Protein AF-A0A7S1WTZ8-F1 (afdb_monomer_lite)

Sequence (237 aa):
SKKRKWQEELSEEESGSEGKITKADMDAFRKTIAEEERQEQKEREKQDRMERERERRRREAEEAEQRRRRREEAEAQREAEEAR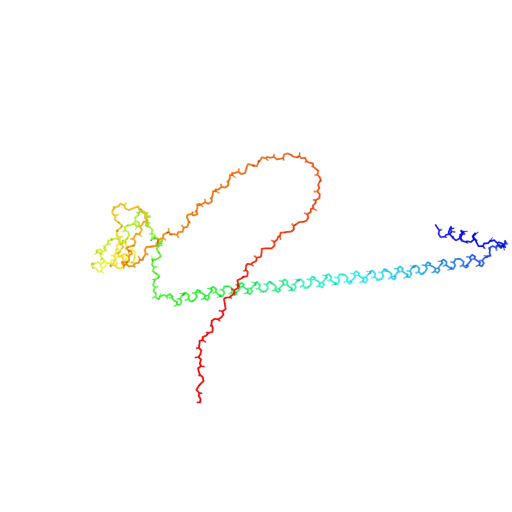RSAEEAEGERRRQEEALAPPGPLPPDRPGSLPPGMRAEKMHLYKTTYCKRWEQGNCQFGAACHFAHGDRDLRGRPPKGSPPGSMSVSRPDGMPRPVRTGPVVPPPTPPPPVQVAGMLNAGAHALVSQQGPGRPVQPTVVPPPAVRPPGLTPSV

pLDDT: mean 74.64, std 17.8, range [40.5, 98.56]

Organism: Alexandrium catenella (NCBI:txid2925)

Radius of gyration: 48.45 Å; chains: 1; bounding box: 95×43×124 Å

Structure (mmCIF, N/CA/C/O backbone):
data_AF-A0A7S1WTZ8-F1
#
_entry.id   AF-A0A7S1WTZ8-F1
#
loop_
_atom_site.group_PDB
_atom_site.id
_atom_site.type_symbol
_atom_site.label_atom_id
_atom_site.label_alt_id
_atom_site.label_comp_id
_atom_site.label_asym_id
_atom_site.label_entity_id
_atom_site.label_seq_id
_atom_site.pdbx_PDB_ins_code
_atom_site.Cartn_x
_atom_site.Cartn_y
_atom_site.Cartn_z
_atom_site.occupancy
_atom_site.B_iso_or_equiv
_atom_site.auth_seq_id
_atom_site.auth_comp_id
_atom_site.auth_asym_id
_atom_site.auth_atom_id
_atom_site.pdbx_PDB_model_num
ATOM 1 N N . SER A 1 1 ? -21.406 8.572 54.047 1.00 58.12 1 SER A N 1
ATOM 2 C CA . SER A 1 1 ? -21.931 7.246 54.436 1.00 58.12 1 SER A CA 1
ATOM 3 C C . SER A 1 1 ? -23.431 7.209 54.251 1.00 58.12 1 SER A C 1
ATOM 5 O O . SER A 1 1 ? -24.086 8.082 54.807 1.00 58.12 1 SER A O 1
ATOM 7 N N . LYS A 1 2 ? -23.966 6.218 53.517 1.00 62.62 2 LYS A N 1
ATOM 8 C CA . LYS A 1 2 ? -25.416 6.029 53.267 1.00 62.62 2 LYS A CA 1
ATOM 9 C C . LYS A 1 2 ? -26.263 6.117 54.555 1.00 62.62 2 LYS A C 1
ATOM 11 O O . LYS A 1 2 ? -27.311 6.743 54.563 1.00 62.62 2 LYS A O 1
ATOM 16 N N . LYS A 1 3 ? -25.713 5.654 55.684 1.00 55.47 3 LYS A N 1
ATOM 17 C CA . LYS A 1 3 ? -26.298 5.776 57.034 1.00 55.47 3 LYS A CA 1
ATOM 18 C C . LYS A 1 3 ? -26.600 7.213 57.505 1.00 55.47 3 LYS A C 1
ATOM 20 O O . LYS A 1 3 ? -27.556 7.403 58.239 1.00 55.47 3 LYS A O 1
ATOM 25 N N . ARG A 1 4 ? -25.792 8.209 57.116 1.00 68.31 4 ARG A N 1
ATOM 26 C CA . ARG A 1 4 ? -25.963 9.617 57.535 1.00 68.31 4 ARG A CA 1
ATOM 27 C C . ARG A 1 4 ? -27.086 10.303 56.753 1.00 68.31 4 ARG A C 1
ATOM 29 O O . ARG A 1 4 ? -27.854 11.044 57.337 1.00 68.31 4 ARG A O 1
ATOM 36 N N . LYS A 1 5 ? -27.203 9.970 55.464 1.00 74.12 5 LYS A N 1
ATOM 37 C CA . LYS A 1 5 ? -28.229 10.500 54.559 1.00 74.12 5 LYS A CA 1
ATOM 38 C C . LYS A 1 5 ? -29.634 10.011 54.930 1.00 74.12 5 LYS A C 1
ATOM 40 O O . LYS A 1 5 ? -30.564 10.796 54.963 1.00 74.12 5 LYS A O 1
ATOM 45 N N . TRP A 1 6 ? -29.746 8.746 55.332 1.00 70.69 6 TRP A N 1
ATOM 46 C CA . TRP A 1 6 ? -30.998 8.186 55.845 1.00 70.69 6 TRP A CA 1
ATOM 47 C C . TRP A 1 6 ? -31.466 8.832 57.163 1.00 70.69 6 TRP A C 1
ATOM 49 O O . TRP A 1 6 ? -32.661 8.967 57.391 1.00 70.69 6 TRP A O 1
ATOM 59 N N . GLN A 1 7 ? -30.537 9.253 58.031 1.00 59.31 7 GLN A N 1
ATOM 60 C CA . GLN A 1 7 ? -30.881 9.957 59.275 1.00 59.31 7 GLN A CA 1
ATOM 61 C C . GLN A 1 7 ? -31.369 11.395 59.047 1.00 59.31 7 GLN A C 1
ATOM 63 O O . GLN A 1 7 ? -32.143 11.881 59.861 1.00 59.31 7 GLN A O 1
ATOM 68 N N . GLU A 1 8 ? -30.914 12.070 57.987 1.00 68.00 8 GLU A N 1
ATOM 69 C CA . GLU A 1 8 ? -31.376 13.421 57.636 1.00 68.00 8 GLU A CA 1
ATOM 70 C C . GLU A 1 8 ? -32.771 13.384 57.006 1.00 68.00 8 GLU A C 1
ATOM 72 O O . GLU A 1 8 ? -33.646 14.108 57.467 1.00 68.00 8 GLU A O 1
ATOM 77 N N . GLU A 1 9 ? -33.015 12.476 56.053 1.00 67.50 9 GLU A N 1
ATOM 78 C CA . GLU A 1 9 ? -34.330 12.338 55.401 1.00 67.50 9 GLU A CA 1
ATOM 79 C C . GLU A 1 9 ? -35.430 11.940 56.402 1.00 67.50 9 GLU A C 1
ATOM 81 O O . GLU A 1 9 ? -36.524 12.476 56.343 1.00 67.50 9 GLU A O 1
ATOM 86 N N . LEU A 1 10 ? -35.136 11.099 57.403 1.00 60.31 10 LEU A N 1
ATOM 87 C CA . LEU A 1 10 ? -36.090 10.776 58.479 1.00 60.31 10 LEU A CA 1
ATOM 88 C C . LEU A 1 10 ? -36.385 11.938 59.434 1.00 60.31 10 LEU A C 1
ATOM 90 O O . LEU A 1 10 ? -37.421 11.940 60.095 1.00 60.31 10 LEU A O 1
ATOM 94 N N . SER A 1 11 ? -35.471 12.900 59.554 1.00 59.62 11 SER A N 1
ATOM 95 C CA . SER A 1 11 ? -35.614 14.004 60.504 1.00 59.62 11 SER A CA 1
ATOM 96 C C . SER A 1 11 ? -36.438 15.165 59.944 1.00 59.62 11 SER A C 1
ATOM 98 O O . SER A 1 11 ? -36.859 16.021 60.722 1.00 59.62 11 SER A O 1
ATOM 100 N N . GLU A 1 12 ? -36.658 15.215 58.629 1.00 57.94 12 GLU A N 1
ATOM 101 C CA . GLU A 1 12 ? -37.395 16.298 57.967 1.00 57.94 12 GLU A CA 1
ATOM 102 C C . GLU A 1 12 ? -38.902 16.002 57.821 1.00 57.94 12 GLU A C 1
ATOM 104 O O . GLU A 1 12 ? -39.679 16.935 57.618 1.00 57.94 12 GLU A O 1
ATOM 109 N N . GLU A 1 13 ? -39.347 14.750 58.009 1.00 58.69 13 GLU A N 1
ATOM 110 C CA . GLU A 1 13 ? -40.753 14.348 57.784 1.00 58.69 13 GLU A CA 1
ATOM 111 C C . GLU A 1 13 ? -41.574 14.161 59.077 1.00 58.69 13 GLU A C 1
ATOM 113 O O . GLU A 1 13 ? -42.803 14.124 59.026 1.00 58.69 13 GLU A O 1
ATOM 118 N N . GLU A 1 14 ? -40.942 14.106 60.256 1.00 54.38 14 GLU A N 1
ATOM 119 C CA . GLU A 1 14 ? -41.634 13.886 61.537 1.00 54.38 14 GLU A CA 1
ATOM 120 C C . GLU A 1 14 ? -41.841 15.193 62.320 1.00 54.38 14 GLU A C 1
ATOM 122 O O . GLU A 1 14 ? -41.420 15.367 63.464 1.00 54.38 14 GLU A O 1
ATOM 127 N N . SER A 1 15 ? -42.579 16.126 61.716 1.00 52.44 15 SER A N 1
ATOM 128 C CA . SER A 1 15 ? -43.383 17.066 62.498 1.00 52.44 15 SER A CA 1
ATOM 129 C C . SER A 1 15 ? -44.635 16.329 62.991 1.00 52.44 15 SER A C 1
ATOM 131 O O . SER A 1 15 ? -45.716 16.452 62.423 1.00 52.44 15 SER A O 1
ATOM 133 N N . GLY A 1 16 ? -44.472 15.526 64.048 1.00 50.38 16 GLY A N 1
ATOM 134 C CA . GLY A 1 16 ? -45.575 15.115 64.921 1.00 50.38 16 GLY A CA 1
ATOM 135 C C . GLY A 1 16 ? -45.974 13.636 64.927 1.00 50.38 16 GLY A C 1
ATOM 136 O O . GLY A 1 16 ? -47.096 13.327 64.549 1.00 50.38 16 GLY A O 1
ATOM 137 N N . SER A 1 17 ? -45.141 12.748 65.484 1.00 45.88 17 SER A N 1
ATOM 138 C CA . SER A 1 17 ? -45.592 11.659 66.378 1.00 45.88 17 SER A CA 1
ATOM 139 C C . SER A 1 17 ? -44.390 10.862 66.892 1.00 45.88 17 SER A C 1
ATOM 141 O O . SER A 1 17 ? -43.891 10.033 66.147 1.00 45.88 17 SER A O 1
ATOM 143 N N . GLU A 1 18 ? -43.972 11.049 68.152 1.00 51.88 18 GLU A N 1
ATOM 144 C CA . GLU A 1 18 ? -42.833 10.334 68.762 1.00 51.88 18 GLU A CA 1
ATOM 145 C C . GLU A 1 18 ? -43.027 8.797 68.744 1.00 51.88 18 GLU A C 1
ATOM 147 O O . GLU A 1 18 ? -43.527 8.180 69.692 1.00 51.88 18 GLU A O 1
ATOM 152 N N . GLY A 1 19 ? -42.642 8.165 67.636 1.00 57.00 19 GLY A N 1
ATOM 153 C CA . GLY A 1 19 ? -42.759 6.737 67.374 1.00 57.00 19 GLY A CA 1
ATOM 154 C C . GLY A 1 19 ? -41.425 6.042 67.609 1.00 57.00 19 GLY A C 1
ATOM 155 O O . GLY A 1 19 ? -40.450 6.254 66.896 1.00 57.00 19 GLY A O 1
ATOM 156 N N . LYS A 1 20 ? -41.349 5.174 68.619 1.00 68.06 20 LYS A N 1
ATOM 157 C CA . LYS A 1 20 ? -40.151 4.360 68.878 1.00 68.06 20 LYS A CA 1
ATOM 158 C C . LYS A 1 20 ? -39.897 3.451 67.669 1.00 68.06 20 LYS A C 1
ATOM 160 O O . LYS A 1 20 ? -40.683 2.528 67.462 1.00 68.06 20 LYS A O 1
ATOM 165 N N . ILE A 1 21 ? -38.806 3.699 66.929 1.00 75.69 21 ILE A N 1
ATOM 166 C CA . ILE A 1 21 ? -38.341 2.893 65.782 1.00 75.69 21 ILE A CA 1
ATOM 167 C C . ILE A 1 21 ? -38.512 1.414 66.109 1.00 75.69 21 ILE A C 1
ATOM 169 O O . ILE A 1 21 ? -37.878 0.884 67.032 1.00 75.69 21 ILE A O 1
ATOM 173 N N . THR A 1 22 ? -39.393 0.745 65.374 1.00 87.69 22 THR A N 1
ATOM 174 C CA . THR A 1 22 ? -39.690 -0.648 65.655 1.00 87.69 22 THR A CA 1
ATOM 175 C C . THR A 1 22 ? -38.604 -1.532 65.051 1.00 87.69 22 THR A C 1
ATOM 177 O O . THR A 1 22 ? -37.904 -1.180 64.098 1.00 87.69 22 THR A O 1
ATOM 180 N N . LYS A 1 23 ? -38.450 -2.742 65.592 1.00 86.19 23 LYS A N 1
ATOM 181 C CA . LYS A 1 23 ? -37.555 -3.747 65.005 1.00 86.19 23 LYS A CA 1
ATOM 182 C C . LYS A 1 23 ? -37.924 -4.049 63.543 1.00 86.19 23 LYS A C 1
ATOM 184 O O . LYS A 1 23 ? -37.034 -4.314 62.741 1.00 86.19 23 LYS A O 1
ATOM 189 N N . ALA A 1 24 ? -39.214 -3.964 63.209 1.00 89.00 24 ALA A N 1
ATOM 190 C CA . ALA A 1 24 ? -39.703 -4.150 61.850 1.00 89.00 24 ALA A CA 1
ATOM 191 C C . ALA A 1 24 ? -39.174 -3.066 60.896 1.00 89.00 24 ALA A C 1
ATOM 193 O O . ALA A 1 24 ? -38.754 -3.408 59.793 1.00 89.00 24 ALA A O 1
ATOM 194 N N . ASP A 1 25 ? -39.089 -1.808 61.340 1.00 89.00 25 ASP A N 1
ATOM 195 C CA . ASP A 1 25 ? -38.571 -0.695 60.530 1.00 89.00 25 ASP A CA 1
ATOM 196 C C . ASP A 1 25 ? -37.065 -0.849 60.254 1.00 89.00 25 ASP A C 1
ATOM 198 O O . ASP A 1 25 ? -36.602 -0.674 59.126 1.00 89.00 25 ASP A O 1
ATOM 202 N N . MET A 1 26 ? -36.291 -1.282 61.256 1.00 85.50 26 MET A N 1
ATOM 203 C CA . MET A 1 26 ? -34.856 -1.567 61.091 1.00 85.50 26 MET A CA 1
ATOM 204 C C . MET A 1 26 ? -34.593 -2.773 60.180 1.00 85.50 26 MET A C 1
ATOM 206 O O . MET A 1 26 ? -33.630 -2.771 59.408 1.00 85.50 26 MET A O 1
ATOM 210 N N . ASP A 1 27 ? -35.429 -3.811 60.258 1.00 90.56 27 ASP A N 1
ATOM 211 C CA . ASP A 1 27 ? -35.323 -4.983 59.387 1.00 90.56 27 ASP A CA 1
ATOM 212 C C . ASP A 1 27 ? -35.782 -4.666 57.952 1.00 90.56 27 ASP A C 1
ATOM 214 O O . ASP A 1 27 ? -35.199 -5.190 57.001 1.00 90.56 27 ASP A O 1
ATOM 218 N N . ALA A 1 28 ? -36.761 -3.774 57.771 1.00 91.25 28 ALA A N 1
ATOM 219 C CA . ALA A 1 28 ? -37.140 -3.243 56.463 1.00 91.25 28 ALA A CA 1
ATOM 220 C C . ALA A 1 28 ? -35.992 -2.435 55.837 1.00 91.25 28 ALA A C 1
ATOM 222 O O . ALA A 1 28 ? -35.623 -2.700 54.695 1.00 91.25 28 ALA A O 1
ATOM 223 N N . PHE A 1 29 ? -35.343 -1.553 56.604 1.00 89.69 29 PHE A N 1
ATOM 224 C CA . PHE A 1 29 ? -34.183 -0.790 56.135 1.00 89.69 29 PHE A CA 1
ATOM 225 C C . PHE A 1 29 ? -32.990 -1.685 55.754 1.00 89.69 29 PHE A C 1
ATOM 227 O O . PHE A 1 29 ? -32.331 -1.478 54.740 1.00 89.69 29 PHE A O 1
ATOM 234 N N . ARG A 1 30 ? -32.705 -2.743 56.523 1.00 91.94 30 ARG A N 1
ATOM 235 C CA . ARG A 1 30 ? -31.650 -3.7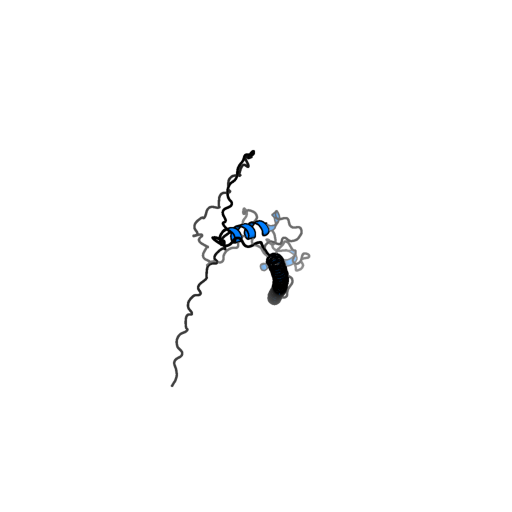05 56.147 1.00 91.94 30 ARG A CA 1
ATOM 236 C C . ARG A 1 30 ? -31.970 -4.445 54.848 1.00 91.94 30 ARG A C 1
ATOM 238 O O . ARG A 1 30 ? -31.055 -4.735 54.082 1.00 91.94 30 ARG A O 1
ATOM 245 N N . LYS A 1 31 ? -33.246 -4.759 54.600 1.00 94.31 31 LYS A N 1
ATOM 246 C CA . LYS A 1 31 ? -33.689 -5.412 53.359 1.00 94.31 31 LYS A CA 1
ATOM 247 C C . LYS A 1 31 ? -33.559 -4.489 52.153 1.00 94.31 31 LYS A C 1
ATOM 249 O O . LYS A 1 31 ? -33.066 -4.953 51.131 1.00 94.31 31 LYS A O 1
ATOM 254 N N . THR A 1 32 ? -33.936 -3.216 52.276 1.00 92.56 32 THR A N 1
ATOM 255 C CA . THR A 1 32 ? -33.801 -2.250 51.175 1.00 92.56 32 THR A CA 1
ATOM 256 C C . THR A 1 32 ? -32.340 -2.037 50.800 1.00 92.56 32 THR A C 1
ATOM 258 O O . THR A 1 32 ? -32.011 -2.100 49.622 1.00 92.56 32 THR A O 1
ATOM 261 N N . ILE A 1 33 ? -31.442 -1.912 51.781 1.00 93.94 33 ILE A N 1
ATOM 262 C CA . ILE A 1 33 ? -29.997 -1.818 51.519 1.00 93.94 33 ILE A CA 1
ATOM 263 C C . ILE A 1 33 ? -29.466 -3.090 50.844 1.00 93.94 33 ILE A C 1
ATOM 265 O O . ILE A 1 33 ? -28.736 -3.002 49.862 1.00 93.94 33 ILE A O 1
ATOM 269 N N . ALA A 1 34 ? -29.855 -4.276 51.318 1.00 94.62 34 ALA A N 1
ATOM 270 C CA . ALA A 1 34 ? -29.422 -5.534 50.707 1.00 94.62 34 ALA A CA 1
ATOM 271 C C . ALA A 1 34 ? -29.947 -5.715 49.268 1.00 94.62 34 ALA A C 1
ATOM 273 O O . ALA A 1 34 ? -29.298 -6.356 48.438 1.00 94.62 34 ALA A O 1
ATOM 274 N N . GLU A 1 35 ? -31.133 -5.186 48.963 1.00 95.00 35 GLU A N 1
ATOM 275 C CA . GLU A 1 35 ? -31.702 -5.192 47.615 1.00 95.00 35 GLU A CA 1
ATOM 276 C C . GLU A 1 35 ? -31.009 -4.179 46.698 1.00 95.00 35 GLU A C 1
ATOM 278 O O . GLU A 1 35 ? -30.651 -4.534 45.575 1.00 95.00 35 GLU A O 1
ATOM 283 N N . GLU A 1 36 ? -30.733 -2.974 47.199 1.00 95.44 36 GLU A N 1
ATOM 284 C CA . GLU A 1 36 ? -29.965 -1.937 46.505 1.00 95.44 36 GLU A CA 1
ATOM 285 C C . GLU A 1 36 ? -28.554 -2.434 46.159 1.00 95.44 36 GLU A C 1
ATOM 287 O O . GLU A 1 36 ? -28.145 -2.356 45.005 1.00 95.44 36 GLU A O 1
ATOM 292 N N . GLU A 1 37 ? -27.838 -3.048 47.107 1.00 96.31 37 GLU A N 1
ATOM 293 C CA . GLU A 1 37 ? -26.512 -3.636 46.862 1.00 96.31 37 GLU A CA 1
ATOM 294 C C . GLU A 1 37 ? -26.566 -4.756 45.813 1.00 96.31 37 GLU A C 1
ATOM 296 O O . GLU A 1 37 ? -25.703 -4.847 44.937 1.00 96.31 37 GLU A O 1
ATOM 301 N N . ARG A 1 38 ? -27.611 -5.595 45.842 1.00 97.38 38 ARG A N 1
ATOM 302 C CA . ARG A 1 38 ? -27.814 -6.644 44.834 1.00 97.38 38 ARG A CA 1
ATOM 303 C C . ARG A 1 38 ? -28.122 -6.054 43.456 1.00 97.38 38 ARG A C 1
ATOM 305 O O . ARG A 1 38 ? -27.712 -6.629 42.445 1.00 97.38 38 ARG A O 1
ATOM 312 N N . GLN A 1 39 ? -28.857 -4.948 43.392 1.00 95.69 39 GLN A N 1
ATOM 313 C CA . GLN A 1 39 ? -29.148 -4.247 42.146 1.00 95.69 39 GLN A CA 1
ATOM 314 C C . GLN A 1 39 ? -27.891 -3.572 41.589 1.00 95.69 39 GLN A C 1
ATOM 316 O O . GLN A 1 39 ? -27.566 -3.790 40.423 1.00 95.69 39 GLN A O 1
ATOM 321 N N . GLU A 1 40 ? -27.130 -2.871 42.430 1.00 97.12 40 GLU A N 1
ATOM 322 C CA . GLU A 1 40 ? -25.833 -2.289 42.073 1.00 97.12 40 GLU A CA 1
ATOM 323 C C . GLU A 1 40 ? -24.861 -3.368 41.565 1.00 97.12 40 GLU A C 1
ATOM 325 O O . GLU A 1 40 ? -24.172 -3.164 40.564 1.00 97.12 40 GLU A O 1
ATOM 330 N N . GLN A 1 41 ? -24.825 -4.546 42.198 1.00 96.12 41 GLN A N 1
ATOM 331 C CA . GLN A 1 41 ? -23.977 -5.655 41.757 1.00 96.12 41 GLN A CA 1
ATOM 332 C C . GLN A 1 41 ? -24.378 -6.172 40.367 1.00 96.12 41 GLN A C 1
ATOM 334 O O . GLN A 1 41 ? -23.517 -6.345 39.506 1.00 96.12 41 GLN A O 1
ATOM 339 N N . LYS A 1 42 ? -25.680 -6.348 40.105 1.00 97.81 42 LYS A N 1
ATOM 340 C CA . LYS A 1 42 ? -26.177 -6.740 38.774 1.00 97.81 42 LYS A CA 1
ATOM 341 C C . LYS A 1 42 ? -25.871 -5.690 37.707 1.00 97.81 42 LYS A C 1
ATOM 343 O O . LYS A 1 42 ? -25.569 -6.045 36.568 1.00 97.81 42 LYS A O 1
ATOM 348 N N . GLU A 1 43 ? -25.960 -4.405 38.045 1.00 97.88 43 GLU A N 1
ATOM 349 C CA . GLU A 1 43 ? -25.623 -3.321 37.122 1.00 97.88 43 GLU A CA 1
ATOM 350 C C . GLU A 1 43 ? -24.129 -3.286 36.804 1.00 97.88 43 GLU A C 1
ATOM 352 O O . GLU A 1 43 ? -23.776 -3.159 35.632 1.00 97.88 43 GLU A O 1
ATOM 357 N N . ARG A 1 44 ? -23.261 -3.486 37.803 1.00 97.75 44 ARG A N 1
ATOM 358 C CA . ARG A 1 44 ? -21.809 -3.619 37.600 1.00 97.75 44 ARG A CA 1
ATOM 359 C C . ARG A 1 44 ? -21.471 -4.810 36.712 1.00 97.75 44 ARG A C 1
ATOM 361 O O . ARG A 1 44 ? -20.782 -4.641 35.717 1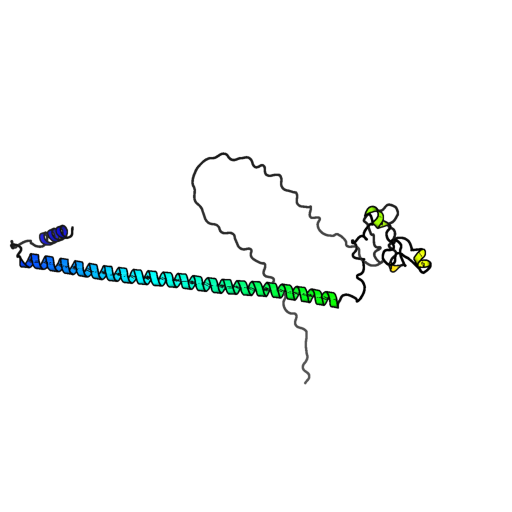.00 97.75 44 ARG A O 1
ATOM 368 N N . GLU A 1 45 ? -22.028 -5.988 36.985 1.00 98.00 45 GLU A N 1
ATOM 369 C CA . GLU A 1 45 ? -21.815 -7.175 36.143 1.00 98.00 45 GLU A CA 1
ATOM 370 C C . GLU A 1 45 ? -22.308 -6.959 34.704 1.00 98.00 45 GLU A C 1
ATOM 372 O O . GLU A 1 45 ? -21.667 -7.387 33.738 1.00 98.00 45 GLU A O 1
ATOM 377 N N . LYS A 1 46 ? -23.434 -6.255 34.532 1.00 98.38 46 LYS A N 1
ATOM 378 C CA . LYS A 1 46 ? -23.945 -5.876 33.211 1.00 98.38 46 LYS A CA 1
ATOM 379 C C . LYS A 1 46 ? -23.013 -4.885 32.510 1.00 98.38 46 LYS A C 1
ATOM 381 O O . LYS A 1 46 ? -22.784 -5.046 31.311 1.00 98.38 46 LYS A O 1
ATOM 386 N N . GLN A 1 47 ? -22.481 -3.891 33.222 1.00 97.50 47 GLN A N 1
ATOM 387 C CA . GLN A 1 47 ? -21.508 -2.931 32.690 1.00 97.50 47 GLN A CA 1
ATOM 388 C C . GLN A 1 47 ? -20.214 -3.633 32.271 1.00 97.50 47 GLN A C 1
ATOM 390 O O . GLN A 1 47 ? -19.810 -3.490 31.119 1.00 97.50 47 GLN A O 1
ATOM 395 N N . ASP A 1 48 ? -19.648 -4.479 33.130 1.00 97.88 48 ASP A N 1
ATOM 396 C CA . ASP A 1 48 ? -18.444 -5.261 32.842 1.00 97.88 48 ASP A CA 1
ATOM 397 C C . ASP A 1 48 ? -18.647 -6.177 31.626 1.00 97.88 48 ASP A C 1
ATOM 399 O O . ASP A 1 48 ? -17.772 -6.308 30.767 1.00 97.88 48 ASP A O 1
ATOM 403 N N . ARG A 1 49 ? -19.824 -6.808 31.507 1.00 98.06 49 ARG A N 1
ATOM 404 C CA . ARG A 1 49 ? -20.174 -7.633 30.342 1.00 98.06 49 ARG A CA 1
ATOM 405 C C . ARG A 1 49 ? -20.229 -6.804 29.057 1.00 98.06 49 ARG A C 1
ATOM 407 O O . ARG A 1 49 ? -19.699 -7.240 28.036 1.00 98.06 49 ARG A O 1
ATOM 414 N N . MET A 1 50 ? -20.852 -5.627 29.103 1.00 97.94 50 MET A N 1
ATOM 415 C CA . MET A 1 50 ? -20.935 -4.712 27.959 1.00 97.94 50 MET A CA 1
ATOM 416 C C . MET A 1 50 ? -19.561 -4.158 27.564 1.00 97.94 50 MET A C 1
ATOM 418 O O . MET A 1 50 ? -19.260 -4.055 26.374 1.00 97.94 50 MET A O 1
ATOM 422 N N . GLU A 1 51 ? -18.710 -3.833 28.536 1.00 98.19 51 GLU A N 1
ATOM 423 C CA . GLU A 1 51 ? -17.349 -3.356 28.293 1.00 98.19 51 GLU A CA 1
ATOM 424 C C . GLU A 1 51 ? -16.491 -4.432 27.623 1.00 98.19 51 GLU A C 1
ATOM 426 O O . GLU A 1 51 ? -15.878 -4.166 26.588 1.00 98.19 51 GLU A O 1
ATOM 431 N N . ARG A 1 52 ? -16.531 -5.674 28.125 1.00 98.31 52 ARG A N 1
ATOM 432 C CA . ARG A 1 52 ? -15.837 -6.816 27.505 1.00 98.31 52 ARG A CA 1
ATOM 433 C C . ARG A 1 52 ? -16.301 -7.063 26.070 1.00 98.31 52 ARG A C 1
ATOM 435 O O . ARG A 1 52 ? -15.480 -7.358 25.203 1.00 98.31 52 ARG A O 1
ATOM 442 N N . GLU A 1 53 ? -17.599 -6.929 25.791 1.00 98.44 53 GLU A N 1
ATOM 443 C CA . GLU A 1 53 ? -18.116 -7.053 24.423 1.00 98.44 53 GLU A CA 1
ATOM 444 C C . GLU A 1 53 ? -17.611 -5.918 23.521 1.00 98.44 53 GLU A C 1
ATOM 446 O O . GLU A 1 53 ? -17.187 -6.167 22.389 1.00 98.44 53 GLU A O 1
ATOM 451 N N . ARG A 1 54 ? -17.606 -4.676 24.019 1.00 98.50 54 ARG A N 1
ATOM 452 C CA . ARG A 1 54 ? -17.081 -3.516 23.288 1.00 98.50 54 ARG A CA 1
ATOM 453 C C . ARG A 1 54 ? -15.588 -3.662 22.999 1.00 98.50 54 ARG A C 1
ATOM 455 O O . ARG A 1 54 ? -15.161 -3.362 21.886 1.00 98.50 54 ARG A O 1
ATOM 462 N N . GLU A 1 55 ? -14.804 -4.150 23.956 1.00 98.44 55 GLU A N 1
ATOM 463 C CA . GLU A 1 55 ? -13.378 -4.410 23.763 1.00 98.44 55 GLU A CA 1
ATOM 464 C C . GLU A 1 55 ? -13.144 -5.531 22.743 1.00 98.44 55 GLU A C 1
ATOM 466 O O . GLU A 1 55 ? -12.329 -5.370 21.834 1.00 98.44 55 GLU A O 1
ATOM 471 N N . ARG A 1 56 ? -13.906 -6.632 22.823 1.00 98.44 56 ARG A N 1
ATOM 472 C CA . ARG A 1 56 ? -13.864 -7.716 21.829 1.00 98.44 56 ARG A CA 1
ATOM 473 C C . ARG A 1 56 ? -14.163 -7.190 20.425 1.00 98.44 56 ARG A C 1
ATOM 475 O O . ARG A 1 56 ? -13.377 -7.433 19.516 1.00 98.44 56 ARG A O 1
ATOM 482 N N . ARG A 1 57 ? -15.238 -6.410 20.261 1.00 98.50 57 ARG A N 1
ATOM 483 C CA . ARG A 1 57 ? -15.599 -5.772 18.983 1.00 98.50 57 ARG A CA 1
ATOM 484 C C . ARG A 1 57 ? -14.505 -4.833 18.473 1.00 98.50 57 ARG A C 1
ATOM 486 O O . ARG A 1 57 ? -14.239 -4.813 17.277 1.00 98.50 57 ARG A O 1
ATOM 493 N N . ARG A 1 58 ? -13.856 -4.071 19.360 1.00 98.50 58 ARG A N 1
ATOM 494 C CA . ARG A 1 58 ? -12.734 -3.197 18.990 1.00 98.50 58 ARG A CA 1
ATOM 495 C C . ARG A 1 58 ? -11.541 -4.006 18.478 1.00 98.50 58 ARG A C 1
ATOM 497 O O . ARG A 1 58 ? -11.019 -3.676 17.422 1.00 98.50 58 ARG A O 1
ATOM 504 N N . ARG A 1 59 ? -11.145 -5.074 19.180 1.00 98.44 59 ARG A N 1
ATOM 505 C CA . ARG A 1 59 ? -10.044 -5.955 18.752 1.00 98.44 59 ARG A CA 1
ATOM 506 C C . ARG A 1 59 ? -10.350 -6.635 17.415 1.00 98.44 59 ARG A C 1
ATOM 508 O O . ARG A 1 59 ? -9.490 -6.673 16.544 1.00 98.44 59 ARG A O 1
ATOM 515 N N . GLU A 1 60 ? -11.580 -7.116 17.229 1.00 98.44 60 GLU A N 1
ATOM 516 C CA . GLU A 1 60 ? -12.034 -7.696 15.957 1.00 98.44 60 GLU A CA 1
ATOM 517 C C . GLU A 1 60 ? -12.005 -6.669 14.814 1.00 98.44 60 GLU A C 1
ATOM 519 O O . GLU A 1 60 ? -11.578 -6.998 13.709 1.00 98.44 60 GLU A O 1
ATOM 524 N N . ALA A 1 61 ? -12.408 -5.419 15.068 1.00 98.19 61 ALA A N 1
ATOM 525 C CA . ALA A 1 61 ? -12.347 -4.342 14.080 1.00 98.19 61 ALA A CA 1
ATOM 526 C C . ALA A 1 61 ? -10.901 -3.967 13.714 1.00 98.19 61 ALA A C 1
ATOM 528 O O . ALA A 1 61 ? -10.590 -3.845 12.531 1.00 98.19 61 ALA A O 1
ATOM 529 N N . GLU A 1 62 ? -10.010 -3.847 14.704 1.00 98.38 62 GLU A N 1
ATOM 530 C CA . GLU A 1 62 ? -8.580 -3.594 14.485 1.00 98.38 62 GLU A CA 1
ATOM 531 C C . GLU A 1 62 ? -7.928 -4.747 13.694 1.00 98.38 62 GLU A C 1
ATOM 533 O O . GLU A 1 62 ? -7.166 -4.505 12.758 1.00 98.38 62 GLU A O 1
ATOM 538 N N . GLU A 1 63 ? -8.257 -6.010 13.997 1.00 98.38 63 GLU A N 1
ATOM 539 C CA . GLU A 1 63 ? -7.768 -7.161 13.224 1.00 98.38 63 GLU A CA 1
ATOM 540 C C . GLU A 1 63 ? -8.327 -7.166 11.791 1.00 98.38 63 GLU A C 1
ATOM 542 O O . GLU A 1 63 ? -7.594 -7.437 10.836 1.00 98.38 63 GLU A O 1
ATOM 547 N N . ALA A 1 64 ? -9.609 -6.837 11.608 1.00 98.38 64 ALA A N 1
ATOM 548 C CA . ALA A 1 64 ? -10.225 -6.734 10.288 1.00 98.38 64 ALA A CA 1
ATOM 549 C C . ALA A 1 64 ? -9.581 -5.623 9.441 1.00 98.38 64 ALA A C 1
ATOM 551 O O . ALA A 1 64 ? -9.296 -5.839 8.259 1.00 98.38 64 ALA A O 1
ATOM 552 N N . GLU A 1 65 ? -9.285 -4.468 10.041 1.00 98.31 65 GLU A N 1
ATOM 553 C CA . GLU A 1 65 ? -8.559 -3.376 9.391 1.00 98.31 65 GLU A CA 1
ATOM 554 C C . GLU A 1 65 ? -7.140 -3.809 9.004 1.00 98.31 65 GLU A C 1
ATOM 556 O O . GLU A 1 65 ? -6.728 -3.626 7.856 1.00 98.31 65 GLU A O 1
ATOM 561 N N . GLN A 1 66 ? -6.412 -4.472 9.909 1.00 98.19 66 GLN A N 1
ATOM 562 C CA . GLN A 1 66 ? -5.085 -5.013 9.609 1.00 98.19 66 GLN A CA 1
ATOM 563 C C . GLN A 1 66 ? -5.125 -6.038 8.470 1.00 98.19 66 GLN A C 1
ATOM 565 O O . GLN A 1 66 ? -4.259 -6.024 7.592 1.00 98.19 66 GLN A O 1
ATOM 570 N N . ARG A 1 67 ? -6.132 -6.918 8.441 1.00 98.44 67 ARG A N 1
ATOM 571 C CA . ARG A 1 67 ? -6.336 -7.878 7.346 1.00 98.44 67 ARG A CA 1
ATOM 572 C C . ARG A 1 67 ? -6.637 -7.175 6.025 1.00 98.44 67 ARG A C 1
ATOM 574 O O . ARG A 1 67 ? -6.104 -7.597 5.000 1.00 98.44 67 ARG A O 1
ATOM 581 N N . ARG A 1 68 ? -7.446 -6.110 6.036 1.00 98.44 68 ARG A N 1
ATOM 582 C CA . ARG A 1 68 ? -7.719 -5.286 4.849 1.00 98.44 68 ARG A CA 1
ATOM 583 C C . ARG A 1 68 ? -6.439 -4.621 4.342 1.00 98.44 68 ARG A C 1
ATOM 585 O O . ARG A 1 68 ? -6.112 -4.791 3.174 1.00 98.44 68 ARG A O 1
ATOM 592 N N . ARG A 1 69 ? -5.670 -3.976 5.225 1.00 98.56 69 ARG A N 1
ATOM 593 C CA . ARG A 1 69 ? -4.389 -3.337 4.884 1.00 98.56 69 ARG A CA 1
ATOM 594 C C . ARG A 1 69 ? -3.379 -4.330 4.307 1.00 98.56 69 ARG A C 1
ATOM 596 O O . ARG A 1 69 ? -2.750 -4.029 3.306 1.00 98.56 69 ARG A O 1
ATOM 603 N N . ARG A 1 70 ? -3.259 -5.533 4.883 1.00 98.38 70 ARG A N 1
ATOM 604 C CA . ARG A 1 70 ? -2.381 -6.593 4.349 1.00 98.38 70 ARG A CA 1
ATOM 605 C C . ARG A 1 70 ? -2.807 -7.078 2.963 1.00 98.38 70 ARG A C 1
ATOM 607 O O . ARG A 1 70 ? -1.944 -7.408 2.161 1.00 98.38 70 ARG A O 1
ATOM 614 N N . ARG A 1 71 ? -4.115 -7.155 2.682 1.00 98.56 71 ARG A N 1
ATOM 615 C CA . ARG A 1 71 ? -4.624 -7.514 1.346 1.00 98.56 71 ARG A CA 1
ATOM 616 C C . ARG A 1 71 ? -4.307 -6.428 0.324 1.00 98.56 71 ARG A C 1
ATOM 618 O O . ARG A 1 71 ? -3.790 -6.759 -0.731 1.00 98.56 71 ARG A O 1
ATOM 625 N N . GLU A 1 72 ? -4.561 -5.171 0.675 1.00 98.44 72 GLU A N 1
ATOM 626 C CA . GLU A 1 72 ? -4.260 -4.004 -0.163 1.00 98.44 72 GLU A CA 1
ATOM 627 C C . GLU A 1 72 ? -2.753 -3.883 -0.438 1.00 98.44 72 GLU A C 1
ATOM 629 O O . GLU A 1 72 ? -2.339 -3.710 -1.577 1.00 98.44 72 GLU A O 1
ATOM 634 N N . GLU A 1 73 ? -1.909 -4.078 0.578 1.00 98.31 73 GLU A N 1
ATOM 635 C CA . GLU A 1 73 ? -0.452 -4.094 0.414 1.00 98.31 73 GLU A CA 1
ATOM 636 C C . GLU A 1 73 ? 0.021 -5.268 -0.458 1.00 98.31 73 GLU A C 1
ATOM 638 O O . GLU A 1 73 ? 0.889 -5.090 -1.307 1.00 98.31 73 GLU A O 1
ATOM 643 N N . ALA A 1 74 ? -0.559 -6.461 -0.296 1.00 98.38 74 ALA A N 1
ATOM 644 C CA . ALA A 1 74 ? -0.232 -7.614 -1.135 1.00 98.38 74 ALA A CA 1
ATOM 645 C C . ALA A 1 74 ? -0.678 -7.425 -2.595 1.00 98.38 74 ALA A C 1
ATOM 647 O O . ALA A 1 74 ? 0.002 -7.892 -3.506 1.00 98.38 74 ALA A O 1
ATOM 648 N N . GLU A 1 75 ? -1.807 -6.756 -2.827 1.00 98.25 75 GLU A N 1
ATOM 649 C CA . GLU A 1 75 ? -2.268 -6.374 -4.164 1.00 98.25 75 GLU A CA 1
ATOM 650 C C . GLU A 1 75 ? -1.322 -5.348 -4.792 1.00 98.25 75 GLU A C 1
ATOM 652 O O . GLU A 1 75 ? -0.821 -5.584 -5.889 1.00 98.25 75 GLU A O 1
ATOM 657 N N . ALA A 1 76 ? -0.954 -4.298 -4.053 1.00 98.00 76 ALA A N 1
ATOM 658 C CA . ALA A 1 76 ? 0.020 -3.306 -4.502 1.00 98.00 76 ALA A CA 1
ATOM 659 C C . ALA A 1 76 ? 1.396 -3.926 -4.809 1.00 98.00 76 ALA A C 1
ATOM 661 O O . ALA A 1 76 ? 2.059 -3.532 -5.766 1.00 98.00 76 ALA A O 1
ATOM 662 N N . GLN A 1 77 ? 1.835 -4.921 -4.031 1.00 97.50 77 GLN A N 1
ATOM 663 C CA . GLN A 1 77 ? 3.072 -5.659 -4.309 1.00 97.50 77 GLN A CA 1
ATOM 664 C C . GLN A 1 77 ? 2.984 -6.466 -5.608 1.00 97.50 77 GLN A C 1
ATOM 666 O O . GLN A 1 77 ? 3.940 -6.463 -6.383 1.00 97.50 77 GLN A O 1
ATOM 671 N N . ARG A 1 78 ? 1.848 -7.124 -5.871 1.00 98.31 78 ARG A N 1
ATOM 672 C CA . ARG A 1 78 ? 1.621 -7.862 -7.124 1.00 98.31 78 ARG A CA 1
ATOM 673 C C . ARG A 1 78 ? 1.584 -6.926 -8.324 1.00 98.31 78 ARG A C 1
ATOM 675 O O . ARG A 1 78 ? 2.246 -7.210 -9.314 1.00 98.31 78 ARG A O 1
ATOM 682 N N . GLU A 1 79 ? 0.875 -5.805 -8.216 1.00 97.88 79 GLU A N 1
ATOM 683 C CA . GLU A 1 79 ? 0.825 -4.783 -9.265 1.00 97.88 79 GLU A CA 1
ATOM 684 C C . GLU A 1 79 ? 2.221 -4.203 -9.538 1.00 97.88 79 GLU A C 1
ATOM 686 O O . GLU A 1 79 ? 2.627 -4.068 -10.690 1.00 97.88 79 GLU A O 1
ATOM 691 N N . ALA A 1 80 ? 3.007 -3.930 -8.492 1.00 98.12 80 ALA A N 1
ATOM 692 C CA . ALA A 1 80 ? 4.381 -3.462 -8.647 1.00 98.12 80 ALA A CA 1
ATOM 693 C C . ALA A 1 80 ? 5.285 -4.510 -9.322 1.00 98.12 80 ALA A C 1
ATOM 695 O O . ALA A 1 80 ? 6.103 -4.158 -10.173 1.00 98.12 80 ALA A O 1
ATOM 696 N N . GLU A 1 81 ? 5.155 -5.791 -8.970 1.00 97.81 81 GLU A N 1
ATOM 697 C CA . GLU A 1 81 ? 5.896 -6.879 -9.618 1.00 97.81 81 GLU A CA 1
ATOM 698 C C . GLU A 1 81 ? 5.499 -7.030 -11.093 1.00 97.81 81 GLU A C 1
ATOM 700 O O . GLU A 1 81 ? 6.371 -7.116 -11.960 1.00 97.81 81 GLU A O 1
ATOM 705 N N . GLU A 1 82 ? 4.200 -6.994 -11.391 1.00 98.31 82 GLU A N 1
ATOM 706 C CA . GLU A 1 82 ? 3.671 -7.049 -12.753 1.00 98.31 82 GLU A CA 1
ATOM 707 C C . GLU A 1 82 ? 4.140 -5.854 -13.587 1.00 98.31 82 GLU A C 1
ATOM 709 O O . GLU A 1 82 ? 4.619 -6.040 -14.705 1.00 98.31 82 GLU A O 1
ATOM 714 N N . ALA A 1 83 ? 4.117 -4.642 -13.030 1.00 97.50 83 ALA A N 1
ATOM 715 C CA . ALA A 1 83 ? 4.635 -3.448 -13.689 1.00 97.50 83 ALA A CA 1
ATOM 716 C C . ALA A 1 83 ? 6.137 -3.565 -13.991 1.00 97.50 83 ALA A C 1
ATOM 718 O O . ALA A 1 83 ? 6.580 -3.192 -15.079 1.00 97.50 83 ALA A O 1
ATOM 719 N N . ARG A 1 84 ? 6.933 -4.130 -13.069 1.00 97.75 84 ARG A N 1
ATOM 720 C CA . ARG A 1 84 ? 8.360 -4.400 -13.318 1.00 97.75 84 ARG A CA 1
ATOM 721 C C . ARG A 1 84 ? 8.558 -5.421 -14.433 1.00 97.75 84 ARG A C 1
ATOM 723 O O . ARG A 1 84 ? 9.394 -5.199 -15.304 1.00 97.75 84 ARG A O 1
ATOM 730 N N . ARG A 1 85 ? 7.790 -6.512 -14.421 1.00 98.25 85 ARG A N 1
ATOM 731 C CA . ARG A 1 85 ? 7.846 -7.546 -15.462 1.00 98.25 85 ARG A CA 1
ATOM 732 C C . ARG A 1 85 ? 7.432 -6.993 -16.825 1.00 98.25 85 ARG A C 1
ATOM 734 O O . ARG A 1 85 ? 8.106 -7.256 -17.812 1.00 98.25 85 ARG A O 1
ATOM 741 N N . SER A 1 86 ? 6.369 -6.195 -16.873 1.00 97.94 86 SER A N 1
ATOM 742 C CA . SER A 1 86 ? 5.909 -5.538 -18.095 1.00 97.94 86 SER A CA 1
ATOM 743 C C . SER A 1 86 ? 6.941 -4.537 -18.623 1.00 97.94 86 SER A C 1
ATOM 745 O O . SER A 1 86 ? 7.179 -4.495 -19.827 1.00 97.94 86 SER A O 1
ATOM 747 N N . ALA A 1 87 ? 7.613 -3.779 -17.749 1.00 97.00 87 ALA A N 1
ATOM 748 C CA . ALA A 1 87 ? 8.690 -2.879 -18.157 1.00 97.00 87 ALA A CA 1
ATOM 749 C C . ALA A 1 87 ? 9.885 -3.639 -18.758 1.00 97.00 87 ALA A C 1
ATOM 751 O O . ALA A 1 87 ? 10.408 -3.228 -19.793 1.00 97.00 87 ALA A O 1
ATOM 752 N N . GLU A 1 88 ? 10.284 -4.761 -18.152 1.00 96.75 88 GLU A N 1
ATOM 753 C CA . GLU A 1 88 ? 11.340 -5.632 -18.682 1.00 96.75 88 GLU A CA 1
ATOM 754 C C . GLU A 1 88 ? 10.945 -6.248 -20.031 1.00 96.75 88 GLU A C 1
ATOM 756 O O . GLU A 1 88 ? 11.744 -6.267 -20.966 1.00 96.75 88 GLU A O 1
ATOM 761 N N . GLU A 1 89 ? 9.700 -6.707 -20.171 1.00 96.50 89 GLU A N 1
ATOM 762 C CA . GLU A 1 89 ? 9.189 -7.246 -21.431 1.00 96.50 89 GLU A CA 1
ATOM 763 C C . GLU A 1 89 ? 9.143 -6.179 -22.531 1.00 96.50 89 GLU A C 1
ATOM 765 O O . GLU A 1 89 ? 9.596 -6.440 -23.646 1.00 96.50 89 GLU A O 1
ATOM 770 N N . ALA A 1 90 ? 8.678 -4.969 -22.211 1.00 96.19 90 ALA A N 1
ATOM 771 C CA . ALA A 1 90 ? 8.668 -3.839 -23.133 1.00 96.19 90 ALA A CA 1
ATOM 772 C C . ALA A 1 90 ? 10.091 -3.430 -23.546 1.00 96.19 90 ALA A C 1
ATOM 774 O O . ALA A 1 90 ? 10.337 -3.137 -24.717 1.00 96.19 90 ALA A O 1
ATOM 775 N N . GLU A 1 91 ? 11.059 -3.440 -22.624 1.00 95.81 91 GLU A N 1
ATOM 776 C CA . GLU A 1 91 ? 12.471 -3.220 -22.956 1.00 95.81 91 GLU A CA 1
ATOM 777 C C . GLU A 1 91 ? 13.014 -4.337 -23.858 1.00 95.81 91 GLU A C 1
ATOM 779 O O . GLU A 1 91 ? 13.658 -4.058 -24.874 1.00 95.81 91 GLU A O 1
ATOM 784 N N . GLY A 1 92 ? 12.704 -5.593 -23.537 1.00 96.75 92 GLY A N 1
ATOM 785 C CA . GLY A 1 92 ? 13.067 -6.754 -24.342 1.00 96.75 92 GLY A CA 1
ATOM 786 C C . GLY A 1 92 ? 12.472 -6.701 -25.750 1.00 96.75 92 GLY A C 1
ATOM 787 O O . GLY A 1 92 ? 13.153 -7.028 -26.721 1.00 96.75 92 GLY A O 1
ATOM 788 N N . GLU A 1 93 ? 11.228 -6.248 -25.891 1.00 95.12 93 GLU A N 1
ATOM 789 C CA . GLU A 1 93 ? 10.587 -6.048 -27.187 1.00 95.12 93 GLU A CA 1
ATOM 790 C C . GLU A 1 93 ? 11.238 -4.910 -27.970 1.00 95.12 93 GLU A C 1
ATOM 792 O O . GLU A 1 93 ? 11.587 -5.105 -29.134 1.00 95.12 93 GLU A O 1
ATOM 797 N N . ARG A 1 94 ? 11.487 -3.759 -27.333 1.00 92.69 94 ARG A N 1
ATOM 798 C CA . ARG A 1 94 ? 12.225 -2.652 -27.958 1.00 92.69 94 ARG A CA 1
ATOM 799 C C . ARG A 1 94 ? 13.585 -3.108 -28.476 1.00 92.69 94 ARG A C 1
ATOM 801 O O . ARG A 1 94 ? 13.947 -2.767 -29.598 1.00 92.69 94 ARG A O 1
ATOM 808 N N . ARG A 1 95 ? 14.309 -3.917 -27.697 1.00 92.50 95 ARG A N 1
ATOM 809 C CA . ARG A 1 95 ? 15.590 -4.499 -28.110 1.00 92.50 95 ARG A CA 1
ATOM 810 C C . ARG A 1 95 ? 15.437 -5.428 -29.317 1.00 92.50 95 ARG A C 1
ATOM 812 O O . ARG A 1 95 ? 16.234 -5.330 -30.243 1.00 92.50 95 ARG A O 1
ATOM 819 N N . ARG A 1 96 ? 14.415 -6.293 -29.346 1.00 92.19 96 ARG A N 1
ATOM 820 C CA . ARG A 1 96 ? 14.129 -7.159 -30.509 1.00 92.19 96 ARG A CA 1
ATOM 821 C C . ARG A 1 96 ? 13.786 -6.352 -31.760 1.00 92.19 96 ARG A C 1
ATOM 823 O O . ARG A 1 96 ? 14.251 -6.694 -32.841 1.00 92.19 96 ARG A O 1
ATOM 830 N N . GLN A 1 97 ? 12.990 -5.292 -31.623 1.00 90.12 97 GLN A N 1
ATOM 831 C CA . GLN A 1 97 ? 12.655 -4.399 -32.735 1.00 90.12 97 GLN A CA 1
ATOM 832 C C . GLN A 1 97 ? 13.903 -3.667 -33.256 1.00 90.12 97 GLN A C 1
ATOM 834 O O . GLN A 1 97 ? 14.100 -3.587 -34.466 1.00 90.12 97 GLN A O 1
ATOM 839 N N . GLU A 1 98 ? 14.770 -3.181 -32.360 1.00 88.81 98 GLU A N 1
ATOM 840 C CA . GLU A 1 98 ? 16.054 -2.567 -32.725 1.00 88.81 98 GLU A CA 1
ATOM 841 C C . GLU A 1 98 ? 16.967 -3.558 -33.462 1.00 88.81 98 GLU A C 1
ATOM 843 O O . GLU A 1 98 ? 17.531 -3.214 -34.497 1.00 88.81 98 GLU A O 1
ATOM 848 N N . GLU A 1 99 ? 17.064 -4.800 -32.983 1.00 84.06 99 GLU A N 1
ATOM 849 C CA . GLU A 1 99 ? 17.851 -5.858 -33.624 1.00 84.06 99 GLU A CA 1
ATOM 850 C C . GLU A 1 99 ? 17.284 -6.265 -34.992 1.00 84.06 99 GLU A C 1
ATOM 852 O O . GLU A 1 99 ? 18.046 -6.457 -35.934 1.00 84.06 99 GLU A O 1
ATOM 857 N N . ALA A 1 100 ? 15.959 -6.321 -35.148 1.00 87.06 100 ALA A N 1
ATOM 858 C CA . ALA A 1 100 ? 15.314 -6.606 -36.432 1.00 87.06 100 ALA A CA 1
ATOM 859 C C . ALA A 1 100 ? 15.528 -5.493 -37.476 1.00 87.06 100 ALA A C 1
ATOM 861 O O . ALA A 1 100 ? 15.560 -5.766 -38.676 1.00 87.06 100 ALA A O 1
ATOM 862 N N . LEU A 1 101 ? 15.669 -4.240 -37.028 1.00 82.38 101 LEU A N 1
ATOM 863 C CA . LEU A 1 101 ? 15.991 -3.090 -37.878 1.00 82.38 101 LEU A CA 1
ATOM 864 C C . LEU A 1 101 ? 17.504 -2.933 -38.116 1.00 82.38 101 LEU A C 1
ATOM 866 O O . LEU A 1 101 ? 17.904 -2.170 -39.000 1.00 82.38 101 LEU A O 1
ATOM 870 N N . ALA A 1 102 ? 18.351 -3.628 -37.350 1.00 75.81 102 ALA A N 1
ATOM 871 C CA . ALA A 1 102 ? 19.795 -3.575 -37.519 1.00 75.81 102 ALA A CA 1
ATOM 872 C C . ALA A 1 102 ? 20.212 -4.320 -38.806 1.00 75.81 102 ALA A C 1
ATOM 874 O O . ALA A 1 102 ? 19.796 -5.458 -39.034 1.00 75.81 102 ALA A O 1
ATOM 875 N N . PRO A 1 103 ? 21.040 -3.713 -39.675 1.00 72.38 103 PRO A N 1
ATOM 876 C CA . PRO A 1 103 ? 21.479 -4.368 -40.901 1.00 72.38 103 PRO A CA 1
ATOM 877 C C . PRO A 1 103 ? 22.336 -5.609 -40.579 1.00 72.38 103 PRO A C 1
ATOM 879 O O . PRO A 1 103 ? 23.199 -5.531 -39.700 1.00 72.38 103 PRO A O 1
ATOM 882 N N . PRO A 1 104 ? 22.169 -6.738 -41.297 1.00 57.88 104 PRO A N 1
ATOM 883 C CA . PRO A 1 104 ? 22.987 -7.930 -41.093 1.00 57.88 104 PRO A CA 1
ATOM 884 C C . PRO A 1 104 ? 24.424 -7.654 -41.557 1.00 57.88 104 PRO A C 1
ATOM 886 O O . PRO A 1 104 ? 24.727 -7.657 -42.749 1.00 57.88 104 PRO A O 1
ATOM 889 N N . GLY A 1 105 ? 25.323 -7.376 -40.616 1.00 59.75 105 GLY A N 1
ATOM 890 C CA . GLY A 1 105 ? 26.737 -7.128 -40.890 1.00 59.75 105 GLY A CA 1
ATOM 891 C C . GLY A 1 105 ? 27.541 -6.875 -39.611 1.00 59.75 105 GLY A C 1
ATOM 892 O O . GLY A 1 105 ? 26.955 -6.554 -38.577 1.00 59.75 105 GLY A O 1
ATOM 893 N N . PRO A 1 106 ? 28.881 -7.032 -39.641 1.00 57.16 106 PRO A N 1
ATOM 894 C CA . PRO A 1 106 ? 29.726 -6.687 -38.504 1.00 57.16 106 PRO A CA 1
ATOM 895 C C . PRO A 1 106 ? 29.481 -5.220 -38.145 1.00 57.16 106 PRO A C 1
ATOM 897 O O . PRO A 1 106 ? 29.530 -4.356 -39.022 1.00 57.16 106 PRO A O 1
ATOM 900 N N . LEU A 1 107 ? 29.172 -4.973 -36.869 1.00 50.38 107 LEU A N 1
ATOM 901 C CA . LEU A 1 107 ? 28.888 -3.650 -36.313 1.00 50.38 107 LEU A CA 1
ATOM 902 C C . LEU A 1 107 ? 29.825 -2.596 -36.929 1.00 50.38 107 LEU A C 1
ATOM 904 O O . LEU A 1 107 ? 31.045 -2.789 -36.884 1.00 50.38 107 LEU A O 1
ATOM 908 N N . PRO A 1 108 ? 29.309 -1.488 -37.492 1.00 54.03 108 PRO A N 1
ATOM 909 C CA . PRO A 1 108 ? 30.175 -0.426 -37.975 1.00 54.03 108 PRO A CA 1
ATOM 910 C C . PRO A 1 108 ? 30.996 0.108 -36.786 1.00 54.03 108 PRO A C 1
ATOM 912 O O . PRO A 1 108 ? 30.402 0.546 -35.797 1.00 54.03 108 PRO A O 1
ATOM 915 N N . PRO A 1 109 ? 32.343 0.133 -36.845 1.00 56.59 109 PRO A N 1
ATOM 916 C CA . PRO A 1 109 ? 33.185 0.724 -35.801 1.00 56.59 109 PRO A CA 1
ATOM 917 C C . PRO A 1 109 ? 33.170 2.261 -35.858 1.00 56.59 109 PRO A C 1
ATOM 919 O O . PRO A 1 109 ? 34.135 2.922 -35.486 1.00 56.59 109 PRO A O 1
ATOM 922 N N . ASP A 1 110 ? 32.070 2.841 -36.326 1.00 48.34 110 ASP A N 1
ATOM 923 C CA . ASP A 1 110 ? 31.900 4.268 -36.536 1.00 48.34 110 ASP A CA 1
ATOM 924 C C . ASP A 1 110 ? 30.710 4.774 -35.721 1.00 48.34 110 ASP A C 1
ATOM 926 O O . ASP A 1 110 ? 29.821 5.467 -36.211 1.00 48.34 110 ASP A O 1
ATOM 930 N N . ARG A 1 111 ? 30.725 4.493 -34.413 1.00 50.59 111 ARG A N 1
ATOM 931 C CA . ARG A 1 111 ? 30.243 5.516 -33.486 1.00 50.59 111 ARG A CA 1
ATOM 932 C C . ARG A 1 111 ? 31.295 6.634 -33.501 1.00 50.59 111 ARG A C 1
ATOM 934 O O . ARG A 1 111 ? 32.440 6.368 -33.128 1.00 50.59 111 ARG A O 1
ATOM 941 N N . PRO A 1 112 ? 30.971 7.870 -33.927 1.00 49.91 112 PRO A N 1
ATOM 942 C CA . PRO A 1 112 ? 31.900 8.990 -33.816 1.00 49.91 112 PRO A CA 1
ATOM 943 C C . PRO A 1 112 ? 32.245 9.195 -32.333 1.00 49.91 112 PRO A C 1
ATOM 945 O O . PRO A 1 112 ? 31.445 9.727 -31.571 1.00 49.91 112 PRO A O 1
ATOM 948 N N . GLY A 1 113 ? 33.414 8.698 -31.915 1.00 51.72 113 GLY A N 1
ATOM 949 C CA . GLY A 1 113 ? 33.890 8.768 -30.529 1.00 51.72 113 GLY A CA 1
ATOM 950 C C . GLY A 1 113 ? 34.558 7.500 -29.985 1.00 51.72 113 GLY A C 1
ATOM 951 O O . GLY A 1 113 ? 35.285 7.601 -29.001 1.00 51.72 113 GLY A O 1
ATOM 952 N N . SER A 1 114 ? 34.392 6.325 -30.607 1.00 56.41 114 SER A N 1
ATOM 953 C CA . SER A 1 114 ? 35.110 5.113 -30.177 1.00 56.41 114 SER A CA 1
ATOM 954 C C . SER A 1 114 ? 36.475 5.017 -30.858 1.00 56.41 114 SER A C 1
ATOM 956 O O . SER A 1 114 ? 36.603 4.576 -31.998 1.00 56.41 114 SER A O 1
ATOM 958 N N . LEU A 1 115 ? 37.503 5.478 -30.150 1.00 54.84 115 LEU A N 1
ATOM 959 C CA . LEU A 1 115 ? 38.911 5.305 -30.505 1.00 54.84 115 LEU A CA 1
ATOM 960 C C . LEU A 1 115 ? 39.279 3.813 -30.628 1.00 54.84 115 LEU A C 1
ATOM 962 O O . LEU A 1 115 ? 38.926 3.044 -29.731 1.00 54.84 115 LEU A O 1
ATOM 966 N N . PRO A 1 116 ? 40.032 3.389 -31.664 1.00 58.41 116 PRO A N 1
ATOM 967 C CA . PRO A 1 116 ? 40.598 2.047 -31.685 1.00 58.41 116 PRO A CA 1
ATOM 968 C C . PRO A 1 116 ? 41.603 1.872 -30.528 1.00 58.41 116 PRO A C 1
ATOM 970 O O . PRO A 1 116 ? 42.313 2.829 -30.184 1.00 58.41 116 PRO A O 1
ATOM 973 N N . PRO A 1 117 ? 41.701 0.665 -29.933 1.00 57.84 117 PRO A N 1
ATOM 974 C CA . PRO A 1 117 ? 42.655 0.387 -28.864 1.00 57.84 117 PRO A CA 1
ATOM 975 C C . PRO A 1 117 ? 44.085 0.741 -29.296 1.00 57.84 117 PRO A C 1
ATOM 977 O O . PRO A 1 117 ? 44.584 0.232 -30.296 1.00 57.84 117 PRO A O 1
ATOM 980 N N . GLY A 1 118 ? 44.742 1.636 -28.552 1.00 62.38 118 GLY A N 1
ATOM 981 C CA . GLY A 1 118 ? 46.138 2.026 -28.786 1.00 62.38 118 GLY A CA 1
ATOM 982 C C . GLY A 1 118 ? 46.366 3.343 -29.541 1.00 62.38 118 GLY A C 1
ATOM 983 O O . GLY A 1 118 ? 47.523 3.728 -29.722 1.00 62.38 118 GLY A O 1
ATOM 984 N N . MET A 1 119 ? 45.323 4.083 -29.944 1.00 65.19 119 MET A N 1
ATOM 985 C CA . MET A 1 119 ? 45.506 5.393 -30.584 1.00 65.19 119 MET A CA 1
ATOM 986 C C . MET A 1 119 ? 45.386 6.554 -29.582 1.00 65.19 119 MET A C 1
ATOM 988 O O . MET A 1 119 ? 44.385 6.704 -28.884 1.00 65.19 119 MET A O 1
ATOM 992 N N . ARG A 1 120 ? 46.420 7.402 -29.514 1.00 69.81 120 ARG A N 1
ATOM 993 C CA . ARG A 1 120 ? 46.433 8.607 -28.666 1.00 69.81 120 ARG A CA 1
ATOM 994 C C . ARG A 1 120 ? 45.509 9.678 -29.255 1.00 69.81 120 ARG A C 1
ATOM 996 O O . ARG A 1 120 ? 45.566 9.931 -30.459 1.00 69.81 120 ARG A O 1
ATOM 1003 N N . ALA A 1 121 ? 44.719 10.339 -28.404 1.00 65.19 121 ALA A N 1
ATOM 1004 C CA . ALA A 1 121 ? 43.748 11.375 -28.785 1.00 65.19 121 ALA A CA 1
ATOM 1005 C C . ALA A 1 121 ? 44.357 12.486 -29.664 1.00 65.19 121 ALA A C 1
ATOM 1007 O O . ALA A 1 121 ? 43.731 12.966 -30.606 1.00 65.19 121 ALA A O 1
ATOM 1008 N N . GLU A 1 122 ? 45.626 12.818 -29.425 1.00 65.12 122 GLU A N 1
ATOM 1009 C CA . GLU A 1 122 ? 46.371 13.812 -30.194 1.00 65.12 122 GLU A CA 1
ATOM 1010 C C . GLU A 1 122 ? 46.524 13.448 -31.676 1.00 65.12 122 GLU A C 1
ATOM 1012 O O . GLU A 1 122 ? 46.591 14.348 -32.494 1.00 65.12 122 GLU A O 1
ATOM 1017 N N . LYS A 1 123 ? 46.503 12.166 -32.073 1.00 66.38 123 LYS A N 1
ATOM 1018 C CA . LYS A 1 123 ? 46.656 11.740 -33.481 1.00 66.38 123 LYS A CA 1
ATOM 1019 C C . LYS A 1 123 ? 45.332 11.411 -34.183 1.00 66.38 123 LYS A C 1
ATOM 1021 O O . LYS A 1 123 ? 45.347 11.097 -35.373 1.00 66.38 123 LYS A O 1
ATOM 1026 N N . MET A 1 124 ? 44.189 11.532 -33.497 1.00 67.75 124 MET A N 1
ATOM 1027 C CA . MET A 1 124 ? 42.863 11.286 -34.095 1.00 67.75 124 MET A CA 1
ATOM 1028 C C . MET A 1 124 ? 42.613 12.125 -35.345 1.00 67.75 124 MET A C 1
ATOM 1030 O O . MET A 1 124 ? 41.965 11.666 -36.279 1.00 67.75 124 MET A O 1
ATOM 1034 N N . HIS A 1 125 ? 43.162 13.339 -35.387 1.00 67.75 125 HIS A N 1
ATOM 1035 C CA . HIS A 1 125 ? 42.980 14.256 -36.507 1.00 67.75 125 HIS A CA 1
ATOM 1036 C C . HIS A 1 125 ? 43.684 13.813 -37.801 1.00 67.75 125 HIS A C 1
ATOM 1038 O O . HIS A 1 125 ? 43.402 14.380 -38.853 1.00 67.75 125 HIS A O 1
ATOM 1044 N N . LEU A 1 126 ? 44.586 12.819 -37.752 1.00 72.44 126 LEU A N 1
ATOM 1045 C CA . LEU A 1 126 ? 45.195 12.217 -38.945 1.00 72.44 126 LEU A CA 1
ATOM 1046 C C . LEU A 1 126 ? 44.600 10.849 -39.305 1.00 72.44 126 LEU A C 1
ATOM 1048 O O . LEU A 1 126 ? 44.983 10.289 -40.336 1.00 72.44 126 LEU A O 1
ATOM 1052 N N . TYR A 1 127 ? 43.694 10.298 -38.494 1.00 79.56 127 TYR A N 1
ATOM 1053 C CA . TYR A 1 127 ? 43.118 8.982 -38.751 1.00 79.56 127 TYR A CA 1
ATOM 1054 C C . TYR A 1 127 ? 42.330 8.982 -40.060 1.00 79.56 127 TYR A C 1
ATOM 1056 O O . TYR A 1 127 ? 41.437 9.806 -40.257 1.00 79.56 127 TYR A O 1
ATOM 1064 N N . LYS A 1 128 ? 42.701 8.069 -40.962 1.00 80.00 128 LYS A N 1
ATOM 1065 C CA . LYS A 1 128 ? 42.104 7.891 -42.288 1.00 80.00 128 LYS A CA 1
ATOM 1066 C C . LYS A 1 128 ? 42.073 9.169 -43.138 1.00 80.00 128 LYS A C 1
ATOM 1068 O O . LYS A 1 128 ? 41.188 9.358 -43.956 1.00 80.00 128 LYS A O 1
ATOM 1073 N N . THR A 1 129 ? 43.064 10.046 -42.978 1.00 80.25 129 THR A N 1
ATOM 1074 C CA . THR A 1 129 ? 43.197 11.284 -43.780 1.00 80.25 129 THR A CA 1
ATOM 1075 C C . THR A 1 129 ? 43.986 11.119 -45.081 1.00 80.25 129 THR A C 1
ATOM 1077 O O . THR A 1 129 ? 44.091 12.055 -45.868 1.00 80.25 129 THR A O 1
ATOM 1080 N N . THR A 1 130 ? 44.591 9.950 -45.300 1.00 83.00 130 THR A N 1
ATOM 1081 C CA . THR A 1 130 ? 45.402 9.631 -46.487 1.00 83.00 130 THR A CA 1
ATOM 1082 C C . THR A 1 130 ? 45.135 8.195 -46.931 1.00 83.00 130 THR A C 1
ATOM 1084 O O . THR A 1 130 ? 44.855 7.345 -46.082 1.00 83.00 130 THR A O 1
ATOM 1087 N N . TYR A 1 131 ? 45.222 7.922 -48.237 1.00 86.00 131 TYR A N 1
ATOM 1088 C CA . TYR A 1 131 ? 44.966 6.592 -48.800 1.00 86.00 131 TYR A CA 1
ATOM 1089 C C . TYR A 1 131 ? 46.025 5.557 -48.394 1.00 86.00 131 TYR A C 1
ATOM 1091 O O . TYR A 1 131 ? 47.221 5.846 -48.272 1.00 86.00 131 TYR A O 1
ATOM 1099 N N . CYS A 1 132 ? 45.577 4.320 -48.192 1.00 86.56 132 CYS A N 1
ATOM 1100 C CA . CYS A 1 132 ? 46.431 3.187 -47.877 1.00 86.56 132 CYS A CA 1
ATOM 1101 C C . CYS A 1 132 ? 47.080 2.620 -49.146 1.00 86.56 132 CYS A C 1
ATOM 1103 O O . CYS A 1 132 ? 46.455 1.874 -49.895 1.00 86.56 132 CYS A O 1
ATOM 1105 N N . LYS A 1 133 ? 48.380 2.860 -49.340 1.00 88.19 133 LYS A N 1
ATOM 1106 C CA . LYS A 1 133 ? 49.105 2.344 -50.522 1.00 88.19 133 LYS A CA 1
ATOM 1107 C C . LYS A 1 133 ? 49.144 0.809 -50.629 1.00 88.19 133 LYS A C 1
ATOM 1109 O O . LYS A 1 133 ? 49.293 0.273 -51.715 1.00 88.19 133 LYS A O 1
ATOM 1114 N N . ARG A 1 134 ? 49.054 0.081 -49.505 1.00 85.62 134 ARG A N 1
ATOM 1115 C CA . ARG A 1 134 ? 49.011 -1.403 -49.501 1.00 85.62 134 ARG A CA 1
ATOM 1116 C C . ARG A 1 134 ? 47.664 -1.925 -49.979 1.00 85.62 134 ARG A C 1
ATOM 1118 O O . ARG A 1 134 ? 47.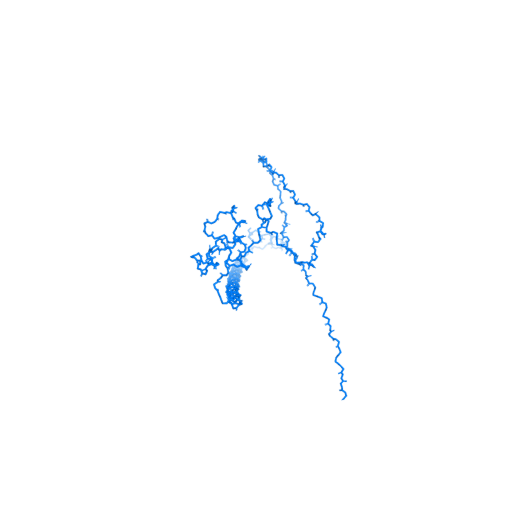592 -2.964 -50.621 1.00 85.62 134 ARG A O 1
ATOM 1125 N N . TRP A 1 135 ? 46.610 -1.180 -49.670 1.00 85.75 135 TRP A N 1
ATOM 1126 C CA . TRP A 1 135 ? 45.275 -1.467 -50.160 1.00 85.75 135 TRP A CA 1
ATOM 1127 C C . TRP A 1 135 ? 45.151 -1.174 -51.657 1.00 85.75 135 TRP A C 1
ATOM 1129 O O . TRP A 1 135 ? 44.590 -1.986 -52.378 1.00 85.75 135 TRP A O 1
ATOM 1139 N N . GLU A 1 136 ? 45.764 -0.090 -52.146 1.00 83.94 136 GLU A N 1
ATOM 1140 C CA . GLU A 1 136 ? 45.870 0.178 -53.594 1.00 83.94 136 GLU A CA 1
ATOM 1141 C C . GLU A 1 136 ? 46.604 -0.945 -54.345 1.00 83.94 136 GLU A C 1
ATOM 1143 O O . GLU A 1 136 ? 46.304 -1.224 -55.499 1.00 83.94 136 GLU A O 1
ATOM 1148 N N . GLN A 1 137 ? 47.535 -1.627 -53.673 1.00 85.06 137 GLN A N 1
ATOM 1149 C CA . GLN A 1 137 ? 48.244 -2.804 -54.188 1.00 85.06 137 GLN A CA 1
ATOM 1150 C C . GLN A 1 137 ? 47.444 -4.114 -54.037 1.00 85.06 137 GLN A C 1
ATOM 1152 O O . GLN A 1 137 ? 47.944 -5.179 -54.386 1.00 85.06 137 GLN A O 1
ATOM 1157 N N . GLY A 1 138 ? 46.217 -4.051 -53.512 1.00 82.50 138 GLY A N 1
ATOM 1158 C CA . GLY A 1 138 ? 45.296 -5.181 -53.391 1.00 82.50 138 GLY A CA 1
ATOM 1159 C C . GLY A 1 138 ? 45.425 -6.010 -52.111 1.00 82.50 138 GLY A C 1
ATOM 1160 O O . GLY A 1 138 ? 44.631 -6.926 -51.920 1.00 82.50 138 GLY A O 1
ATOM 1161 N N . ASN A 1 139 ? 46.374 -5.714 -51.209 1.00 84.25 139 ASN A N 1
ATOM 1162 C CA . ASN A 1 139 ? 46.537 -6.487 -49.974 1.00 84.25 139 ASN A CA 1
ATOM 1163 C C . ASN A 1 139 ? 46.987 -5.622 -48.783 1.00 84.25 139 ASN A C 1
ATOM 1165 O O . ASN A 1 139 ? 48.169 -5.310 -48.615 1.00 84.25 139 ASN A O 1
ATOM 1169 N N . CYS A 1 140 ? 46.041 -5.265 -47.908 1.00 86.94 140 CYS A N 1
ATOM 1170 C CA . CYS A 1 140 ? 46.335 -4.601 -46.637 1.00 86.94 140 CYS A CA 1
ATOM 1171 C C . CYS A 1 140 ? 46.241 -5.583 -45.466 1.00 86.94 140 CYS A C 1
ATOM 1173 O O . CYS A 1 140 ? 45.168 -6.092 -45.154 1.00 86.94 140 CYS A O 1
ATOM 1175 N N . GLN A 1 141 ? 47.350 -5.766 -44.751 1.00 84.31 141 GLN A N 1
ATOM 1176 C CA . GLN A 1 141 ? 47.438 -6.652 -43.582 1.00 84.31 141 GLN A CA 1
ATOM 1177 C C . GLN A 1 141 ? 46.629 -6.158 -42.371 1.00 84.31 141 GLN A C 1
ATOM 1179 O O . GLN A 1 141 ? 46.345 -6.930 -41.463 1.00 84.31 141 GLN A O 1
ATOM 1184 N N . PHE A 1 142 ? 46.254 -4.874 -42.347 1.00 80.00 142 PHE A N 1
ATOM 1185 C CA . PHE A 1 142 ? 45.562 -4.249 -41.215 1.00 80.00 142 PHE A CA 1
ATOM 1186 C C . PHE A 1 142 ? 44.031 -4.297 -41.322 1.00 80.00 142 PHE A C 1
ATOM 1188 O O . PHE A 1 142 ? 43.349 -3.918 -40.370 1.00 80.00 142 PHE A O 1
ATOM 1195 N N . GLY A 1 143 ? 43.479 -4.738 -42.461 1.00 80.94 143 GLY A N 1
ATOM 1196 C CA . GLY A 1 143 ? 42.031 -4.840 -42.667 1.00 80.94 143 GLY A CA 1
ATOM 1197 C C . GLY A 1 143 ? 41.277 -3.561 -42.272 1.00 80.94 143 GLY A C 1
ATOM 1198 O O . GLY A 1 143 ? 41.694 -2.454 -42.606 1.00 80.94 143 GLY A O 1
ATOM 1199 N N . ALA A 1 144 ? 40.187 -3.703 -41.516 1.00 77.06 144 ALA A N 1
ATOM 1200 C CA . ALA A 1 144 ? 39.369 -2.577 -41.050 1.00 77.06 144 ALA A CA 1
ATOM 1201 C C . ALA A 1 144 ? 40.055 -1.682 -39.993 1.00 77.06 144 ALA A C 1
ATOM 1203 O O . ALA A 1 144 ? 39.631 -0.545 -39.787 1.00 77.06 144 ALA A O 1
ATOM 1204 N N . ALA A 1 145 ? 41.126 -2.161 -39.351 1.00 77.38 145 ALA A N 1
ATOM 1205 C CA . ALA A 1 145 ? 41.887 -1.416 -38.346 1.00 77.38 145 ALA A CA 1
ATOM 1206 C C . ALA A 1 145 ? 42.994 -0.535 -38.958 1.00 77.38 145 ALA A C 1
ATOM 1208 O O . ALA A 1 145 ? 43.802 0.050 -38.233 1.00 77.38 145 ALA A O 1
ATOM 1209 N N . CYS A 1 146 ? 43.066 -0.432 -40.290 1.00 83.25 146 CYS A N 1
ATOM 1210 C CA . CYS A 1 146 ? 44.061 0.408 -40.939 1.00 83.25 146 CYS A CA 1
ATOM 1211 C C . CYS A 1 146 ? 43.866 1.888 -40.570 1.00 83.25 146 CYS A C 1
ATOM 1213 O O . CYS A 1 146 ? 42.773 2.445 -40.662 1.00 83.25 146 CYS A O 1
ATOM 1215 N N . HIS A 1 147 ? 44.960 2.555 -40.195 1.00 83.38 147 HIS A N 1
ATOM 1216 C CA . HIS A 1 147 ? 44.966 3.996 -39.920 1.00 83.38 147 HIS A CA 1
ATOM 1217 C C . HIS A 1 147 ? 44.861 4.858 -41.188 1.00 83.38 147 HIS A C 1
ATOM 1219 O O . HIS A 1 147 ? 44.708 6.076 -41.087 1.00 83.38 147 HIS A O 1
ATOM 1225 N N . PHE A 1 148 ? 44.973 4.237 -42.361 1.00 84.44 148 PHE A N 1
ATOM 1226 C CA . PHE A 1 148 ? 44.898 4.856 -43.678 1.00 84.44 148 PHE A CA 1
ATOM 1227 C C . PHE A 1 148 ? 43.589 4.457 -44.365 1.00 84.44 148 PHE A C 1
ATOM 1229 O O . PHE A 1 148 ? 43.075 3.367 -44.130 1.00 84.44 148 PHE A O 1
ATOM 1236 N N . ALA A 1 149 ? 43.067 5.328 -45.223 1.00 85.81 149 ALA A N 1
ATOM 1237 C CA . ALA A 1 149 ? 41.794 5.121 -45.897 1.00 85.81 149 ALA A CA 1
ATOM 1238 C C . ALA A 1 149 ? 41.891 4.027 -46.975 1.00 85.81 149 ALA A C 1
ATOM 1240 O O . ALA A 1 149 ? 42.779 4.072 -47.828 1.00 85.81 149 ALA A O 1
ATOM 1241 N N . HIS A 1 150 ? 40.967 3.062 -46.966 1.00 84.62 150 HIS A N 1
ATOM 1242 C CA . HIS A 1 150 ? 40.843 2.009 -47.995 1.00 84.62 150 HIS A CA 1
ATOM 1243 C C . HIS A 1 150 ? 39.990 2.429 -49.215 1.00 84.62 150 HIS A C 1
ATOM 1245 O O . HIS A 1 150 ? 39.620 1.611 -50.052 1.00 84.62 150 HIS A O 1
ATOM 1251 N N . GLY A 1 151 ? 39.665 3.714 -49.336 1.00 80.50 151 GLY A N 1
ATOM 1252 C CA . GLY A 1 151 ? 38.896 4.281 -50.443 1.00 80.50 151 GLY A CA 1
ATOM 1253 C C . GLY A 1 151 ? 38.198 5.567 -50.019 1.00 80.50 151 GLY A C 1
ATOM 1254 O O . GLY A 1 151 ? 38.307 5.981 -48.864 1.00 80.50 151 GLY A O 1
ATOM 1255 N N . ASP A 1 152 ? 37.444 6.180 -50.928 1.00 77.25 152 ASP A N 1
ATOM 1256 C CA . ASP A 1 152 ? 36.794 7.481 -50.689 1.00 77.25 152 ASP A CA 1
ATOM 1257 C C . ASP A 1 152 ? 35.790 7.445 -49.536 1.00 77.25 152 ASP A C 1
ATOM 1259 O O . ASP A 1 152 ? 35.637 8.416 -48.804 1.00 77.25 152 ASP A O 1
ATOM 1263 N N . ARG A 1 153 ? 35.149 6.288 -49.326 1.00 75.88 153 ARG A N 1
ATOM 1264 C CA . ARG A 1 153 ? 34.214 6.064 -48.213 1.00 75.88 153 ARG A CA 1
ATOM 1265 C C . ARG A 1 153 ? 34.886 6.135 -46.843 1.00 75.88 153 ARG A C 1
ATOM 1267 O O . ARG A 1 153 ? 34.214 6.395 -45.854 1.00 75.88 153 ARG A O 1
ATOM 1274 N N . ASP A 1 154 ? 36.188 5.876 -46.798 1.00 79.19 154 ASP A N 1
ATOM 1275 C CA . ASP A 1 154 ? 36.980 5.821 -45.575 1.00 79.19 154 ASP A CA 1
ATOM 1276 C C . ASP A 1 154 ? 37.859 7.073 -45.408 1.00 79.19 154 ASP A C 1
ATOM 1278 O O . ASP A 1 154 ? 38.364 7.329 -44.318 1.00 79.19 154 ASP A O 1
ATOM 1282 N N . LEU A 1 155 ? 38.034 7.872 -46.471 1.00 81.88 155 LEU A N 1
ATOM 1283 C CA . LEU A 1 155 ? 38.862 9.073 -46.470 1.00 81.88 155 LEU A CA 1
ATOM 1284 C C . LEU A 1 155 ? 38.178 10.212 -45.706 1.00 81.88 155 LEU A C 1
ATOM 1286 O O . LEU A 1 155 ? 37.214 10.827 -46.157 1.00 81.88 155 LEU A O 1
ATOM 1290 N N . ARG A 1 156 ? 38.734 10.546 -44.545 1.00 78.56 156 ARG A N 1
ATOM 1291 C CA . ARG A 1 156 ? 38.328 11.698 -43.741 1.00 78.56 156 ARG A CA 1
ATOM 1292 C C . ARG A 1 156 ? 39.042 12.945 -44.255 1.00 78.56 156 ARG A C 1
ATOM 1294 O O . ARG A 1 156 ? 40.262 12.954 -44.414 1.00 78.56 156 ARG A O 1
ATOM 1301 N N . GLY A 1 157 ? 38.285 14.013 -44.499 1.00 70.81 157 GLY A N 1
ATOM 1302 C CA . GLY A 1 157 ? 38.846 15.304 -44.894 1.00 70.81 157 GLY A CA 1
ATOM 1303 C C . GLY A 1 157 ? 39.879 15.780 -43.873 1.00 70.81 157 GLY A C 1
ATOM 1304 O O . GLY A 1 157 ? 39.613 15.818 -42.671 1.00 70.81 157 GLY A O 1
ATOM 1305 N N . ARG A 1 158 ? 41.080 16.124 -44.342 1.00 66.31 158 ARG A N 1
ATOM 1306 C CA . ARG A 1 158 ? 42.121 16.676 -43.474 1.00 66.31 158 ARG A CA 1
ATOM 1307 C C . ARG A 1 158 ? 41.652 18.057 -42.998 1.00 66.31 158 ARG A C 1
ATOM 1309 O O . ARG A 1 158 ? 41.319 18.880 -43.853 1.00 66.31 158 ARG A O 1
ATOM 1316 N N . PRO A 1 159 ? 41.633 18.353 -41.686 1.00 60.12 159 PRO A N 1
ATOM 1317 C CA . PRO A 1 159 ? 41.363 19.714 -41.247 1.00 60.12 159 PRO A CA 1
ATOM 1318 C C . PRO A 1 159 ? 42.441 20.649 -41.830 1.00 60.12 159 PRO A C 1
ATOM 1320 O O . PRO A 1 159 ? 43.610 20.242 -41.936 1.00 60.12 159 PRO A O 1
ATOM 1323 N N . PRO A 1 160 ? 42.074 21.871 -42.258 1.00 58.41 160 PRO A N 1
ATOM 1324 C CA . PRO A 1 160 ? 43.028 22.828 -42.804 1.00 58.41 160 PRO A CA 1
ATOM 1325 C C . PRO A 1 160 ? 44.151 23.082 -41.790 1.00 58.41 160 PRO A C 1
ATOM 1327 O O . PRO A 1 160 ? 43.936 23.057 -40.576 1.00 58.41 160 PRO A O 1
ATOM 1330 N N . LYS A 1 161 ? 45.381 23.271 -42.284 1.00 55.19 161 LYS A N 1
ATOM 1331 C CA . LYS A 1 161 ? 46.570 23.475 -41.439 1.00 55.19 161 LYS A CA 1
ATOM 1332 C C . LYS A 1 161 ? 46.308 24.647 -40.476 1.00 55.19 161 LYS A C 1
ATOM 1334 O O . LYS A 1 161 ? 46.216 25.780 -40.931 1.00 55.19 161 LYS A O 1
ATOM 1339 N N . GLY A 1 162 ? 46.178 24.364 -39.176 1.00 58.66 162 GLY A N 1
ATOM 1340 C CA . GLY A 1 162 ? 45.967 25.372 -38.126 1.00 58.66 162 GLY A CA 1
ATOM 1341 C C . GLY A 1 162 ? 44.685 25.232 -37.293 1.00 58.66 162 GLY A C 1
ATOM 1342 O O . GLY A 1 162 ? 44.507 26.005 -36.357 1.00 58.66 162 GLY A O 1
ATOM 1343 N N . SER A 1 163 ? 43.796 24.274 -37.578 1.00 57.06 163 SER A N 1
ATOM 1344 C CA . SER A 1 163 ? 42.609 24.053 -36.734 1.00 57.06 163 SER A CA 1
ATOM 1345 C C . SER A 1 163 ? 42.954 23.325 -35.422 1.00 57.06 163 SER A C 1
ATOM 1347 O O . SER A 1 163 ? 43.720 22.357 -35.455 1.00 57.06 163 SER A O 1
ATOM 1349 N N . PRO A 1 164 ? 42.393 23.745 -34.271 1.00 55.94 164 PRO A N 1
ATOM 1350 C CA . PRO A 1 164 ? 42.616 23.078 -32.991 1.00 55.94 164 PRO A CA 1
ATOM 1351 C C . PRO A 1 164 ? 42.045 21.645 -32.996 1.00 55.94 164 PRO A C 1
ATOM 1353 O O . PRO A 1 164 ? 41.081 21.361 -33.718 1.00 55.94 164 PRO A O 1
ATOM 1356 N N . PRO A 1 165 ? 42.616 20.723 -32.198 1.00 52.41 165 PRO A N 1
ATOM 1357 C CA . PRO A 1 165 ? 42.145 19.343 -32.128 1.00 52.41 165 PRO A CA 1
ATOM 1358 C C . PRO A 1 165 ? 40.669 19.304 -31.698 1.00 52.41 165 PRO A C 1
ATOM 1360 O O . PRO A 1 165 ? 40.319 19.798 -30.631 1.00 52.41 165 PRO A O 1
ATOM 1363 N N . GLY A 1 166 ? 39.802 18.724 -32.538 1.00 56.44 166 GLY A N 1
ATOM 1364 C CA . GLY A 1 166 ? 38.381 18.496 -32.227 1.00 56.44 166 GLY A CA 1
ATOM 1365 C C . GLY A 1 166 ? 37.359 19.170 -33.151 1.00 56.44 166 GLY A C 1
ATOM 1366 O O . GLY A 1 166 ? 36.183 18.827 -33.076 1.00 56.44 166 GLY A O 1
ATOM 1367 N N . SER A 1 167 ? 37.754 20.068 -34.064 1.00 56.03 167 SER A N 1
ATOM 1368 C CA . SER A 1 167 ? 36.807 20.652 -35.030 1.00 56.03 167 SER A CA 1
ATOM 1369 C C . SER A 1 167 ? 36.721 19.810 -36.312 1.00 56.03 167 SER A C 1
ATOM 1371 O O . SER A 1 167 ? 37.436 20.054 -37.284 1.00 56.03 167 SER A O 1
ATOM 1373 N N . MET A 1 168 ? 35.851 18.802 -36.341 1.00 47.34 168 MET A N 1
ATOM 1374 C CA . MET A 1 168 ? 35.435 18.190 -37.609 1.00 47.34 168 MET A CA 1
ATOM 1375 C C . MET A 1 168 ? 34.426 19.132 -38.282 1.00 47.34 168 MET A C 1
ATOM 1377 O O . MET A 1 168 ? 33.231 19.088 -37.999 1.00 47.34 168 MET A O 1
ATOM 1381 N N . SER A 1 169 ? 34.904 20.032 -39.141 1.00 54.81 169 SER A N 1
ATOM 1382 C CA . SER A 1 169 ? 34.058 20.854 -40.009 1.00 54.81 169 SER A CA 1
ATOM 1383 C C . SER A 1 169 ? 33.623 20.015 -41.205 1.00 54.81 169 SER A C 1
ATOM 1385 O O . SER A 1 169 ? 34.341 19.883 -42.192 1.00 54.81 169 SER A O 1
ATOM 1387 N N . VAL A 1 170 ? 32.436 19.423 -41.113 1.00 53.25 170 VAL A N 1
ATOM 1388 C CA . VAL A 1 170 ? 31.780 18.835 -42.283 1.00 53.25 170 VAL A CA 1
ATOM 1389 C C . VAL A 1 170 ? 31.302 19.993 -43.159 1.00 53.25 170 VAL A C 1
ATOM 1391 O O . VAL A 1 170 ? 30.566 20.863 -42.684 1.00 53.25 170 VAL A O 1
ATOM 1394 N N . SER A 1 171 ? 31.735 20.042 -44.419 1.00 56.25 171 SER A N 1
ATOM 1395 C CA . SER A 1 171 ? 31.197 20.998 -45.389 1.00 56.25 171 SER A CA 1
ATOM 1396 C C . SER A 1 171 ? 29.693 20.762 -45.523 1.00 56.25 171 SER A C 1
ATOM 1398 O O . SER A 1 171 ? 29.261 19.669 -45.888 1.00 56.25 171 SER A O 1
ATOM 1400 N N . ARG A 1 172 ? 28.886 21.771 -45.180 1.00 53.00 172 ARG A N 1
ATOM 1401 C CA . ARG A 1 172 ? 27.437 21.732 -45.413 1.00 53.00 172 ARG A CA 1
ATOM 1402 C C . ARG A 1 172 ? 27.194 21.749 -46.925 1.00 53.00 172 ARG A C 1
ATOM 1404 O O . ARG A 1 172 ? 27.822 22.572 -47.589 1.00 53.00 172 ARG A O 1
ATOM 1411 N N . PRO A 1 173 ? 26.313 20.891 -47.464 1.00 68.31 173 PRO A N 1
ATOM 1412 C CA . PRO A 1 173 ? 25.932 20.971 -48.868 1.00 68.31 173 PRO A CA 1
ATOM 1413 C C . PRO A 1 173 ? 25.305 22.340 -49.166 1.00 68.31 173 PRO A C 1
ATOM 1415 O O . PRO A 1 173 ? 24.602 22.911 -48.320 1.00 68.31 173 PRO A O 1
ATOM 1418 N N . ASP A 1 174 ? 25.595 22.867 -50.354 1.00 59.78 174 ASP A N 1
ATOM 1419 C CA . ASP A 1 174 ? 25.069 24.142 -50.840 1.00 59.78 174 ASP A CA 1
ATOM 1420 C C . ASP A 1 174 ? 23.531 24.087 -50.866 1.00 59.78 174 ASP A C 1
ATOM 1422 O O . ASP A 1 174 ? 22.946 23.210 -51.499 1.00 59.78 174 ASP A O 1
ATOM 1426 N N . GLY A 1 175 ? 22.877 24.976 -50.109 1.00 68.88 175 GLY A N 1
ATOM 1427 C CA . GLY A 1 175 ? 21.411 25.067 -50.027 1.00 68.88 175 GLY A CA 1
ATOM 1428 C C . GLY A 1 175 ? 20.788 24.910 -48.634 1.00 68.88 175 GLY A C 1
ATOM 1429 O O . GLY A 1 175 ? 19.612 25.224 -48.466 1.00 68.88 175 GLY A O 1
ATOM 1430 N N . MET A 1 176 ? 21.535 24.498 -47.601 1.00 55.38 176 MET A N 1
ATOM 1431 C CA . MET A 1 176 ? 20.975 24.425 -46.240 1.00 55.38 176 MET A CA 1
ATOM 1432 C C . MET A 1 176 ? 21.058 25.790 -45.520 1.00 55.38 176 MET A C 1
ATOM 1434 O O . MET A 1 176 ? 22.176 26.285 -45.316 1.00 55.38 176 MET A O 1
ATOM 1438 N N . PRO A 1 177 ? 19.946 26.384 -45.035 1.00 64.44 177 PRO A N 1
ATOM 1439 C CA . PRO A 1 177 ? 19.972 27.660 -44.314 1.00 64.44 177 PRO A CA 1
ATOM 1440 C C . PRO A 1 177 ? 20.717 27.527 -42.979 1.00 64.44 177 PRO A C 1
ATOM 1442 O O . PRO A 1 177 ? 20.517 26.573 -42.218 1.00 64.44 177 PRO A O 1
ATOM 1445 N N . ARG A 1 178 ? 21.660 28.439 -42.701 1.00 63.16 178 ARG A N 1
ATOM 1446 C CA . ARG A 1 178 ? 22.429 28.453 -41.437 1.00 63.16 178 ARG A CA 1
ATOM 1447 C C . ARG A 1 178 ? 21.446 28.645 -40.272 1.00 63.16 178 ARG A C 1
ATOM 1449 O O . ARG A 1 178 ? 20.583 29.509 -40.395 1.00 63.16 178 ARG A O 1
ATOM 1456 N N . PRO A 1 179 ? 21.547 27.891 -39.157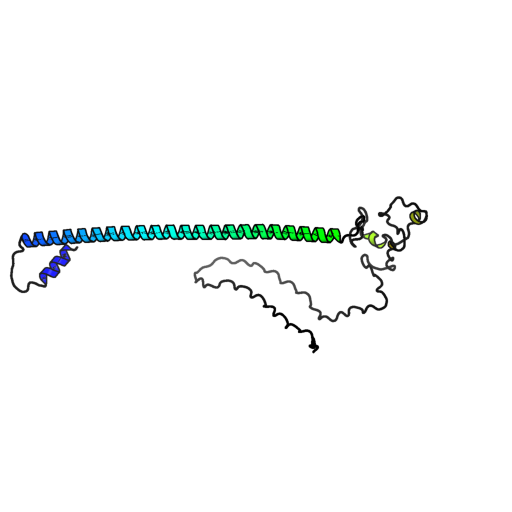 1.00 57.78 179 PRO A N 1
ATOM 1457 C CA . PRO A 1 179 ? 20.718 28.159 -37.992 1.00 57.78 179 PRO A CA 1
ATOM 1458 C C . PRO A 1 179 ? 21.081 29.550 -37.474 1.00 57.78 179 PRO A C 1
ATOM 1460 O O . PRO A 1 179 ? 22.167 29.770 -36.934 1.00 57.78 179 PRO A O 1
ATOM 1463 N N . VAL A 1 180 ? 20.193 30.511 -37.706 1.00 58.19 180 VAL A N 1
ATOM 1464 C CA . VAL A 1 180 ? 20.316 31.846 -37.140 1.00 58.19 180 VAL A CA 1
ATOM 1465 C C . VAL A 1 180 ? 20.026 31.682 -35.652 1.00 58.19 180 VAL A C 1
ATOM 1467 O O . VAL A 1 180 ? 18.939 31.258 -35.269 1.00 58.19 180 VAL A O 1
ATOM 1470 N N . ARG A 1 181 ? 21.019 31.939 -34.794 1.00 64.25 181 ARG A N 1
ATOM 1471 C CA . ARG A 1 181 ? 20.817 31.955 -33.339 1.00 64.25 181 ARG A CA 1
ATOM 1472 C C . ARG A 1 181 ? 20.028 33.215 -32.977 1.00 64.25 181 ARG A C 1
ATOM 1474 O O . ARG A 1 181 ? 20.603 34.186 -32.505 1.00 64.25 181 ARG A O 1
ATOM 1481 N N . THR A 1 182 ? 18.723 33.206 -33.217 1.00 57.62 182 THR A N 1
ATOM 1482 C CA . THR A 1 182 ? 17.771 34.183 -32.674 1.00 57.62 182 THR A CA 1
ATOM 1483 C C . THR A 1 182 ? 17.048 33.539 -31.500 1.00 57.62 182 THR A C 1
ATOM 1485 O O . THR A 1 182 ? 15.893 33.139 -31.595 1.00 57.62 182 THR A O 1
ATOM 1488 N N . GLY A 1 183 ? 17.768 33.367 -30.399 1.00 63.31 183 GLY A N 1
ATOM 1489 C CA . GLY A 1 183 ? 17.181 33.076 -29.097 1.00 63.31 183 GLY A CA 1
ATOM 1490 C C . GLY A 1 183 ? 17.745 34.083 -28.097 1.00 63.31 183 GLY A C 1
ATOM 1491 O O . GLY A 1 183 ? 18.921 34.438 -28.233 1.00 63.31 183 GLY A O 1
ATOM 1492 N N . PRO A 1 184 ? 16.951 34.580 -27.133 1.00 59.81 184 PRO A N 1
ATOM 1493 C CA . PRO A 1 184 ? 17.466 35.468 -26.101 1.00 59.81 184 PRO A CA 1
ATOM 1494 C C . PRO A 1 184 ? 18.625 34.778 -25.371 1.00 59.81 184 PRO A C 1
ATOM 1496 O O . PRO A 1 184 ? 18.518 33.622 -24.959 1.00 59.81 184 PRO A O 1
ATOM 1499 N N . VAL A 1 185 ? 19.756 35.479 -25.250 1.00 61.41 185 VAL A N 1
ATOM 1500 C CA . VAL A 1 185 ? 20.861 35.072 -24.377 1.00 61.41 185 VAL A CA 1
ATOM 1501 C C . VAL A 1 185 ? 20.318 35.070 -22.953 1.00 61.41 185 VAL A C 1
ATOM 1503 O O . VAL A 1 185 ? 20.093 36.121 -22.362 1.00 61.41 185 VAL A O 1
ATOM 1506 N N . VAL A 1 186 ? 20.065 33.879 -22.418 1.00 62.31 186 VAL A N 1
ATOM 1507 C CA . VAL A 1 186 ? 19.870 33.697 -20.982 1.00 62.31 186 VAL A CA 1
ATOM 1508 C C . VAL A 1 186 ? 21.276 33.552 -20.393 1.00 62.31 186 VAL A C 1
ATOM 1510 O O . VAL A 1 186 ? 21.974 32.601 -20.760 1.00 62.31 186 VAL A O 1
ATOM 1513 N N . PRO A 1 187 ? 21.761 34.496 -19.565 1.00 68.12 187 PRO A N 1
ATOM 1514 C CA . PRO A 1 187 ? 23.036 34.317 -18.884 1.00 68.12 187 PRO A CA 1
ATOM 1515 C C . PRO A 1 187 ? 22.942 33.123 -17.915 1.00 68.12 187 PRO A C 1
ATOM 1517 O O . PRO A 1 187 ? 21.867 32.868 -17.366 1.00 68.12 187 PRO A O 1
ATOM 1520 N N . PRO A 1 188 ? 24.034 32.366 -17.704 1.00 67.81 188 PRO A N 1
ATOM 1521 C CA . PRO A 1 188 ? 24.030 31.250 -16.763 1.00 67.81 188 PRO A CA 1
ATOM 1522 C C . PRO A 1 188 ? 23.749 31.752 -15.334 1.00 67.81 188 PRO A C 1
ATOM 1524 O O . PRO A 1 188 ? 24.209 32.842 -14.979 1.00 67.81 188 PRO A O 1
ATOM 1527 N N . PRO A 1 189 ? 23.019 30.985 -14.502 1.00 63.38 189 PRO A N 1
ATOM 1528 C CA . PRO A 1 189 ? 22.755 31.374 -13.122 1.00 63.38 189 PRO A CA 1
ATOM 1529 C C . PRO A 1 189 ? 24.068 31.451 -12.336 1.00 63.38 189 PRO A C 1
ATOM 1531 O O . PRO A 1 189 ? 24.900 30.543 -12.388 1.00 63.38 189 PRO A O 1
ATOM 1534 N N . THR A 1 190 ? 24.257 32.552 -11.614 1.00 70.56 190 THR A N 1
ATOM 1535 C CA . THR A 1 190 ? 25.386 32.753 -10.706 1.00 70.56 190 THR A CA 1
ATOM 1536 C C . THR A 1 190 ? 25.297 31.785 -9.518 1.00 70.56 190 THR A C 1
ATOM 1538 O O . THR A 1 190 ? 24.201 31.569 -8.993 1.00 70.56 190 THR A O 1
ATOM 1541 N N . PRO A 1 191 ? 26.416 31.189 -9.062 1.00 69.38 191 PRO A N 1
ATOM 1542 C CA . PRO A 1 191 ? 26.403 30.332 -7.880 1.00 69.38 191 PRO A CA 1
ATOM 1543 C C . PRO A 1 191 ? 26.134 31.160 -6.607 1.00 69.38 191 PRO A C 1
ATOM 1545 O O . PRO A 1 191 ? 26.589 32.306 -6.522 1.00 69.38 191 PRO A O 1
ATOM 1548 N N . PRO A 1 192 ? 25.416 30.609 -5.609 1.00 68.88 192 PRO A N 1
ATOM 1549 C CA . PRO A 1 192 ? 25.179 31.297 -4.344 1.00 68.88 192 PRO A CA 1
ATOM 1550 C C . PRO A 1 192 ? 26.468 31.388 -3.504 1.00 68.88 192 PRO A C 1
ATOM 1552 O O . PRO A 1 192 ? 27.342 30.523 -3.623 1.00 68.88 192 PRO A O 1
ATOM 1555 N N . PRO A 1 193 ? 26.604 32.410 -2.637 1.00 70.44 193 PRO A N 1
ATOM 1556 C CA . PRO A 1 193 ? 27.760 32.543 -1.755 1.00 70.44 193 PRO A CA 1
ATOM 1557 C C . PRO A 1 193 ? 27.788 31.438 -0.681 1.00 70.44 193 PRO A C 1
ATOM 1559 O O . PRO A 1 193 ? 26.736 30.904 -0.316 1.00 70.44 193 PRO A O 1
ATOM 1562 N N . PRO A 1 194 ? 28.975 31.102 -0.137 1.00 61.75 194 PRO A N 1
ATOM 1563 C CA . PRO A 1 194 ? 29.096 30.094 0.905 1.00 61.75 194 PRO A CA 1
ATOM 1564 C C . PRO A 1 194 ? 28.409 30.568 2.191 1.00 61.75 194 PRO A C 1
ATOM 1566 O O . PRO A 1 194 ? 28.753 31.602 2.765 1.00 61.75 194 PRO A O 1
ATOM 1569 N N . VAL A 1 195 ? 27.440 29.780 2.651 1.00 60.81 195 VAL A N 1
ATOM 1570 C CA . VAL A 1 195 ? 26.817 29.922 3.968 1.00 60.81 195 VAL A CA 1
ATOM 1571 C C . VAL A 1 195 ? 27.863 29.650 5.049 1.00 60.81 195 VAL A C 1
ATOM 1573 O O . VAL A 1 195 ? 28.309 28.520 5.238 1.00 60.81 195 VAL A O 1
ATOM 1576 N N . GLN A 1 196 ? 28.271 30.701 5.760 1.00 53.84 196 GLN A N 1
ATOM 1577 C CA . GLN A 1 196 ? 29.051 30.568 6.984 1.00 53.84 196 GLN A CA 1
ATOM 1578 C C . GLN A 1 196 ? 28.132 30.046 8.090 1.00 53.84 196 GLN A C 1
ATOM 1580 O O . GLN A 1 196 ? 27.207 30.732 8.523 1.00 53.84 196 GLN A O 1
ATOM 1585 N N . VAL A 1 197 ? 28.396 28.827 8.554 1.00 58.62 197 VAL A N 1
ATOM 1586 C CA . VAL A 1 197 ? 27.835 28.294 9.798 1.00 58.62 197 VAL A CA 1
ATOM 1587 C C . VAL A 1 197 ? 28.528 28.975 10.978 1.00 58.62 197 VAL A C 1
ATOM 1589 O O . VAL A 1 197 ? 29.523 28.490 11.508 1.00 58.62 197 VAL A O 1
ATOM 1592 N N . ALA A 1 198 ? 28.020 30.144 11.365 1.00 50.16 198 ALA A N 1
ATOM 1593 C CA . ALA A 1 198 ? 28.372 30.777 12.629 1.00 50.16 198 ALA A CA 1
ATOM 1594 C C . ALA A 1 198 ? 27.525 30.144 13.743 1.00 50.16 198 ALA A C 1
ATOM 1596 O O . ALA A 1 198 ? 26.295 30.164 13.697 1.00 50.16 198 ALA A O 1
ATOM 1597 N N . GLY A 1 199 ? 28.211 29.518 14.700 1.00 51.44 199 GLY A N 1
ATOM 1598 C CA . GLY A 1 199 ? 27.620 28.741 15.780 1.00 51.44 199 GLY A CA 1
ATOM 1599 C C . GLY A 1 199 ? 26.645 29.528 16.651 1.00 51.44 199 GLY A C 1
ATOM 1600 O O . GLY A 1 199 ? 26.843 30.705 16.946 1.00 51.44 199 GLY A O 1
ATOM 1601 N N . MET A 1 200 ? 25.609 28.831 17.113 1.00 51.81 200 MET A N 1
ATOM 1602 C CA . MET A 1 200 ? 24.699 29.327 18.135 1.00 51.81 200 MET A CA 1
ATOM 1603 C C . MET A 1 200 ? 24.914 28.516 19.408 1.00 51.81 200 MET A C 1
ATOM 1605 O O . MET A 1 200 ? 24.569 27.340 19.504 1.00 51.81 200 MET A O 1
ATOM 1609 N N . LEU A 1 201 ? 25.521 29.182 20.381 1.00 55.72 201 LEU A N 1
ATOM 1610 C CA . LEU A 1 201 ? 25.418 28.844 21.787 1.00 55.72 201 LEU A CA 1
ATOM 1611 C C . LEU A 1 201 ? 23.985 29.087 22.289 1.00 55.72 201 LEU A C 1
ATOM 1613 O O . LEU A 1 201 ? 23.400 30.145 22.091 1.00 55.72 201 LEU A O 1
ATOM 1617 N N . ASN A 1 202 ? 23.474 28.029 22.907 1.00 53.03 202 ASN A N 1
ATOM 1618 C CA . ASN A 1 202 ? 22.414 27.878 23.900 1.00 53.03 202 ASN A CA 1
ATOM 1619 C C . ASN A 1 202 ? 21.698 29.146 24.429 1.00 53.03 202 ASN A C 1
ATOM 1621 O O . ASN A 1 202 ? 22.334 29.977 25.071 1.00 53.03 202 ASN A O 1
ATOM 1625 N N . ALA A 1 203 ? 20.363 29.186 24.308 1.00 42.53 203 ALA A N 1
ATOM 1626 C CA . ALA A 1 203 ? 19.439 29.641 25.360 1.00 42.53 203 ALA A CA 1
ATOM 1627 C C . ALA A 1 203 ? 17.964 29.414 24.961 1.00 42.53 203 ALA A C 1
ATOM 1629 O O . ALA A 1 203 ? 17.486 29.992 23.994 1.00 42.53 203 ALA A O 1
ATOM 1630 N N . GLY A 1 204 ? 17.252 28.614 25.763 1.00 40.50 204 GLY A N 1
ATOM 1631 C CA . GLY A 1 204 ? 15.973 28.994 26.378 1.00 40.50 204 GLY A CA 1
ATOM 1632 C C . GLY A 1 204 ? 14.693 29.185 25.541 1.00 40.50 204 GLY A C 1
ATOM 1633 O O . GLY A 1 204 ? 14.590 30.083 24.720 1.00 40.50 204 GLY A O 1
ATOM 1634 N N . ALA A 1 205 ? 13.658 28.469 26.000 1.00 44.94 205 ALA A N 1
ATOM 1635 C CA . ALA A 1 205 ? 12.239 28.853 26.054 1.00 44.94 205 ALA A CA 1
ATOM 1636 C C . ALA A 1 205 ? 11.289 28.476 24.888 1.00 44.94 205 ALA A C 1
ATOM 1638 O O . ALA A 1 205 ? 11.363 28.960 23.766 1.00 44.94 205 ALA A O 1
ATOM 1639 N N . HIS A 1 206 ? 10.343 27.607 25.267 1.00 54.28 206 HIS A N 1
ATOM 1640 C CA . HIS A 1 206 ? 8.976 27.368 24.787 1.00 54.28 206 HIS A CA 1
ATOM 1641 C C . HIS A 1 206 ? 8.378 28.336 23.747 1.00 54.28 206 HIS A C 1
ATOM 1643 O O . HIS A 1 206 ? 8.259 29.522 24.032 1.00 54.28 206 HIS A O 1
ATOM 1649 N N . ALA A 1 207 ? 7.792 27.785 22.671 1.00 43.53 207 ALA A N 1
ATOM 1650 C CA . ALA A 1 207 ? 6.425 28.105 22.219 1.00 43.53 207 ALA A CA 1
ATOM 1651 C C . ALA A 1 207 ? 5.986 27.265 20.994 1.00 43.53 207 ALA A C 1
ATOM 1653 O O . ALA A 1 207 ? 6.618 27.289 19.947 1.00 43.53 207 ALA A O 1
ATOM 1654 N N . LEU A 1 208 ? 4.856 26.567 21.168 1.00 47.44 208 LEU A N 1
ATOM 1655 C CA . LEU A 1 208 ? 3.750 26.342 20.220 1.00 47.44 208 LEU A CA 1
ATOM 1656 C C . LEU A 1 208 ? 4.076 25.872 18.787 1.00 47.44 208 LEU A C 1
ATOM 1658 O O . LEU A 1 208 ? 4.338 26.657 17.879 1.00 47.44 208 LEU A O 1
ATOM 1662 N N . VAL A 1 209 ? 3.896 24.565 18.569 1.00 40.56 209 VAL A N 1
ATOM 1663 C CA . VAL A 1 209 ? 3.826 23.948 17.241 1.00 40.56 209 VAL A CA 1
ATOM 1664 C C . VAL A 1 209 ? 2.481 24.306 16.589 1.00 40.56 209 VAL A C 1
ATOM 1666 O O . VAL A 1 209 ? 1.417 23.926 17.078 1.00 40.56 209 VAL A O 1
ATOM 1669 N N . SER A 1 210 ? 2.521 25.080 15.504 1.00 48.62 210 SER A N 1
ATOM 1670 C CA . SER A 1 210 ? 1.372 25.321 14.627 1.00 48.62 210 SER A CA 1
ATOM 1671 C C . SER A 1 210 ? 1.605 24.608 13.300 1.00 48.62 210 SER A C 1
ATOM 1673 O O . SER A 1 210 ? 2.680 24.667 12.707 1.00 48.62 210 SER A O 1
ATOM 1675 N N . GLN A 1 211 ? 0.588 23.859 12.903 1.00 54.97 211 GLN A N 1
ATOM 1676 C CA . GLN A 1 211 ? 0.568 22.879 11.830 1.00 54.97 211 GLN A CA 1
ATOM 1677 C C . GLN A 1 211 ? 0.617 23.547 10.452 1.00 54.97 211 GLN A C 1
ATOM 1679 O O . GLN A 1 211 ? -0.247 24.363 10.150 1.00 54.97 211 GLN A O 1
ATOM 1684 N N . GLN A 1 212 ? 1.512 23.116 9.561 1.00 51.50 212 GLN A N 1
ATOM 1685 C CA . GLN A 1 212 ? 1.328 23.291 8.117 1.00 51.50 212 GLN A CA 1
ATOM 1686 C C . GLN A 1 212 ? 1.987 22.119 7.372 1.00 51.50 212 GLN A C 1
ATOM 1688 O O . GLN A 1 212 ? 3.205 21.959 7.388 1.00 51.50 212 GLN A O 1
ATOM 1693 N N . GLY A 1 213 ? 1.162 21.256 6.772 1.00 51.94 213 GLY A N 1
ATOM 1694 C CA . GLY A 1 213 ? 1.618 20.145 5.934 1.00 51.94 213 GLY A CA 1
ATOM 1695 C C . GLY A 1 213 ? 2.108 20.622 4.556 1.00 51.94 213 GLY A C 1
ATOM 1696 O O . GLY A 1 213 ? 1.690 21.687 4.096 1.00 51.94 213 GLY A O 1
ATOM 1697 N N . PRO A 1 214 ? 2.978 19.856 3.874 1.00 57.59 214 PRO A N 1
ATOM 1698 C CA . PRO A 1 214 ? 3.488 20.228 2.559 1.00 57.59 214 PRO A CA 1
ATOM 1699 C C . PRO A 1 214 ? 2.410 20.062 1.476 1.00 57.59 214 PRO A C 1
ATOM 1701 O O . PRO A 1 214 ? 1.798 19.003 1.331 1.00 57.59 214 PRO A O 1
ATOM 1704 N N . GLY A 1 215 ? 2.182 21.132 0.710 1.00 49.31 215 GLY A N 1
ATOM 1705 C CA . GLY A 1 215 ? 1.267 21.159 -0.428 1.00 49.31 215 GLY A CA 1
ATOM 1706 C C . GLY A 1 215 ? 1.680 20.188 -1.539 1.00 49.31 215 GLY A C 1
ATOM 1707 O O . GLY A 1 215 ? 2.854 20.075 -1.888 1.00 49.31 215 GLY A O 1
ATOM 1708 N N . ARG A 1 216 ? 0.691 19.488 -2.103 1.00 59.97 216 ARG A N 1
ATOM 1709 C CA . ARG A 1 216 ? 0.847 18.627 -3.285 1.00 59.97 216 ARG A CA 1
ATOM 1710 C C . ARG A 1 216 ? 1.075 19.503 -4.528 1.00 59.97 216 ARG A C 1
ATOM 1712 O O . ARG A 1 216 ? 0.352 20.487 -4.687 1.00 59.97 216 ARG A O 1
ATOM 1719 N N . PRO A 1 217 ? 2.003 19.156 -5.436 1.00 57.22 217 PRO A N 1
ATOM 1720 C CA . PRO A 1 217 ? 2.122 19.853 -6.710 1.00 57.22 217 PRO A CA 1
ATOM 1721 C C . PRO A 1 217 ? 0.910 19.536 -7.599 1.00 57.22 217 PRO A C 1
ATOM 1723 O O . PRO A 1 217 ? 0.585 18.376 -7.856 1.00 57.22 217 PRO A O 1
ATOM 1726 N N . VAL A 1 218 ? 0.226 20.586 -8.050 1.00 61.53 218 VAL A N 1
ATOM 1727 C CA . VAL A 1 218 ? -0.834 20.527 -9.063 1.00 61.53 218 VAL A CA 1
ATOM 1728 C C . VAL A 1 218 ? -0.195 20.290 -10.431 1.00 61.53 218 VAL A C 1
ATOM 1730 O O . VAL A 1 218 ? 0.604 21.097 -10.900 1.00 61.53 218 VAL A O 1
ATOM 1733 N N . GLN A 1 219 ? -0.538 19.166 -11.057 1.00 55.91 219 GLN A N 1
ATOM 1734 C CA . GLN A 1 219 ? -0.138 18.831 -12.425 1.00 55.91 219 GLN A CA 1
ATOM 1735 C C . GLN A 1 219 ? -0.908 19.724 -13.421 1.00 55.91 219 GLN A C 1
ATOM 1737 O O . GLN A 1 219 ? -2.111 19.920 -13.232 1.00 55.91 219 GLN A O 1
ATOM 1742 N N . PRO A 1 220 ? -0.276 20.247 -14.488 1.00 56.66 220 PRO A N 1
ATOM 1743 C CA . PRO A 1 220 ? -0.982 21.019 -15.505 1.00 56.66 220 PRO A CA 1
ATOM 1744 C C . PRO A 1 220 ? -1.851 20.105 -16.381 1.00 56.66 220 PRO A C 1
ATOM 1746 O O . PRO A 1 220 ? -1.355 19.199 -17.051 1.00 56.66 220 PRO A O 1
ATOM 1749 N N . THR A 1 221 ? -3.160 20.359 -16.395 1.00 62.12 221 THR A N 1
ATOM 1750 C CA . THR A 1 221 ? -4.118 19.697 -17.287 1.00 62.12 221 THR A CA 1
ATOM 1751 C C . THR A 1 221 ? -3.859 20.127 -18.731 1.00 62.12 221 THR A C 1
ATOM 1753 O O . THR A 1 221 ? -4.098 21.276 -19.099 1.00 62.12 221 THR A O 1
ATOM 1756 N N . VAL A 1 222 ? -3.380 19.202 -19.562 1.00 66.88 222 VAL A N 1
ATOM 1757 C CA . VAL A 1 222 ? -3.281 19.393 -21.013 1.00 66.88 222 VAL A CA 1
ATOM 1758 C C . VAL A 1 222 ? -4.672 19.196 -21.614 1.00 66.88 222 VAL A C 1
ATOM 1760 O O . VAL A 1 222 ? -5.224 18.098 -21.571 1.00 66.88 222 VAL A O 1
ATOM 1763 N N . VAL A 1 223 ? -5.250 20.265 -22.159 1.00 72.81 223 VAL A N 1
ATOM 1764 C CA . VAL A 1 223 ? -6.514 20.213 -22.907 1.00 72.81 223 VAL A CA 1
ATOM 1765 C C . VAL A 1 223 ? -6.210 19.751 -24.340 1.00 72.81 223 VAL A C 1
ATOM 1767 O O . VAL A 1 223 ? -5.391 20.391 -25.005 1.00 72.81 223 VAL A O 1
ATOM 1770 N N . PRO A 1 224 ? -6.821 18.663 -24.844 1.00 71.69 224 PRO A N 1
ATOM 1771 C CA . PRO A 1 224 ? -6.617 18.230 -26.223 1.00 71.69 224 PRO A CA 1
ATOM 1772 C C . PRO A 1 224 ? -7.304 19.188 -27.219 1.00 71.69 224 PRO A C 1
ATOM 1774 O O . PRO A 1 224 ? -8.369 19.731 -26.910 1.00 71.69 224 PRO A O 1
ATOM 1777 N N . PRO A 1 225 ? -6.734 19.402 -28.421 1.00 72.12 225 PRO A N 1
ATOM 1778 C CA . PRO A 1 225 ? -7.343 20.254 -29.440 1.00 72.12 225 PRO A CA 1
ATOM 1779 C C . PRO A 1 225 ? -8.620 19.618 -30.025 1.00 72.12 225 PRO A C 1
ATOM 1781 O O . PRO A 1 225 ? -8.739 18.390 -30.057 1.00 72.12 225 PRO A O 1
ATOM 1784 N N . PRO A 1 226 ? -9.578 20.426 -30.520 1.00 68.75 226 PRO A N 1
ATOM 1785 C CA . PRO A 1 226 ? -10.819 19.912 -31.085 1.00 68.75 226 PRO A CA 1
ATOM 1786 C C . PRO A 1 226 ? -10.577 19.148 -32.393 1.00 68.75 226 PRO A C 1
ATOM 1788 O O . PRO A 1 226 ? -9.801 19.567 -33.253 1.00 68.75 226 PRO A O 1
ATOM 1791 N N . ALA A 1 227 ? -11.287 18.029 -32.545 1.00 65.88 227 ALA A N 1
ATOM 1792 C CA . ALA A 1 227 ? -11.228 17.168 -33.717 1.00 65.88 227 ALA A CA 1
ATOM 1793 C C . ALA A 1 227 ? -11.694 17.908 -34.982 1.00 65.88 227 ALA A C 1
ATOM 1795 O O . ALA A 1 227 ? -12.848 18.330 -35.095 1.00 65.88 227 ALA A O 1
ATOM 1796 N N . VAL A 1 228 ? -10.797 18.025 -35.961 1.00 69.81 228 VAL A N 1
ATOM 1797 C CA . VAL A 1 228 ? -11.125 18.504 -37.305 1.00 69.81 228 VAL A CA 1
ATOM 1798 C C . VAL A 1 228 ? -11.872 17.385 -38.033 1.00 69.81 228 VAL A C 1
ATOM 1800 O O . VAL A 1 228 ? -11.320 16.315 -38.285 1.00 69.81 228 VAL A O 1
ATOM 1803 N N . ARG A 1 229 ? -13.151 17.613 -38.345 1.00 68.12 229 ARG A N 1
ATOM 1804 C 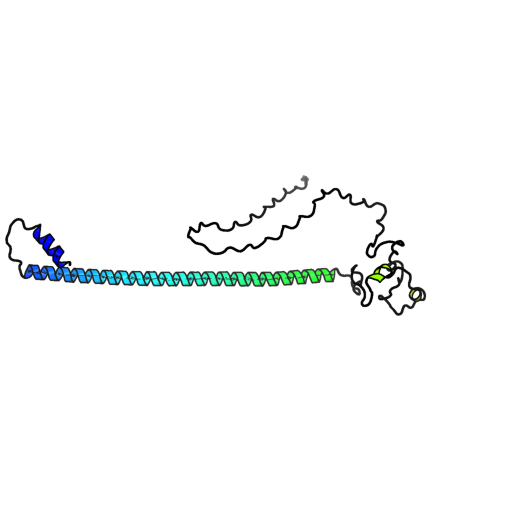CA . ARG A 1 229 ? -13.971 16.693 -39.147 1.00 68.12 229 ARG A CA 1
ATOM 1805 C C . ARG A 1 229 ? -13.541 16.777 -40.621 1.00 68.12 229 ARG A C 1
ATOM 1807 O O . ARG A 1 229 ? -13.410 17.894 -41.122 1.00 68.12 229 ARG A O 1
ATOM 1814 N N . PRO A 1 230 ? -13.364 15.655 -41.338 1.00 66.69 230 PRO A N 1
ATOM 1815 C CA . PRO A 1 230 ? -13.131 15.695 -42.778 1.00 66.69 230 PRO A CA 1
ATOM 1816 C C . PRO A 1 230 ? -14.413 16.100 -43.538 1.00 66.69 230 PRO A C 1
ATOM 1818 O O . PRO A 1 230 ? -15.521 15.780 -43.090 1.00 66.69 230 PRO A O 1
ATOM 1821 N N . PRO A 1 231 ? -14.294 16.804 -44.678 1.00 60.44 231 PRO A N 1
ATOM 1822 C CA . PRO A 1 231 ? -15.443 17.247 -45.458 1.00 60.44 231 PRO A CA 1
ATOM 1823 C C . PRO A 1 231 ? -16.080 16.111 -46.276 1.00 60.44 231 PRO A C 1
ATOM 1825 O O . PRO A 1 231 ? -15.407 15.418 -47.029 1.00 60.44 231 PRO A O 1
ATOM 1828 N N . GLY A 1 232 ? -17.406 15.999 -46.141 1.00 55.06 232 GLY A N 1
ATOM 1829 C CA . GLY A 1 232 ? -18.366 15.735 -47.221 1.00 55.06 232 GLY A CA 1
ATOM 1830 C C . GLY A 1 232 ? -18.239 14.443 -48.034 1.00 55.06 232 GLY A C 1
ATOM 1831 O O . GLY A 1 232 ? -17.626 14.443 -49.094 1.00 55.06 232 GLY A O 1
ATOM 1832 N N . LEU A 1 233 ? -18.974 13.401 -47.635 1.00 54.78 233 LEU A N 1
ATOM 1833 C CA . LEU A 1 233 ? -19.504 12.404 -48.569 1.00 54.78 233 LEU A CA 1
ATOM 1834 C C . LEU A 1 233 ? -20.910 12.851 -48.980 1.00 54.78 233 LEU A C 1
ATOM 1836 O O . LEU A 1 233 ? -21.804 12.970 -48.142 1.00 54.78 233 LEU A O 1
ATOM 1840 N N . THR A 1 234 ? -21.087 13.139 -50.264 1.00 67.50 234 THR A N 1
ATOM 1841 C CA . THR A 1 234 ? -22.395 13.359 -50.892 1.00 67.50 234 THR A CA 1
ATOM 1842 C C . THR A 1 234 ? -23.177 12.042 -50.958 1.00 67.50 234 THR A C 1
ATOM 1844 O O . THR A 1 234 ? -22.574 11.025 -51.309 1.00 67.50 234 THR A O 1
ATOM 1847 N N . PRO A 1 235 ? -24.497 12.017 -50.718 1.00 58.16 235 PRO A N 1
ATOM 1848 C CA . PRO A 1 235 ? -25.313 10.864 -51.079 1.00 58.16 235 PRO A CA 1
ATOM 1849 C C . PRO A 1 235 ? -25.579 10.870 -52.596 1.00 58.16 235 PRO A C 1
ATOM 1851 O O . PRO A 1 235 ? -25.992 11.891 -53.145 1.00 58.16 235 PRO A O 1
ATOM 1854 N N . SER A 1 236 ? -25.331 9.745 -53.275 1.00 61.03 236 SER A N 1
ATOM 1855 C CA . SER A 1 236 ? -25.933 9.477 -54.589 1.00 61.03 236 SER A CA 1
ATOM 1856 C C . SER A 1 236 ? -27.318 8.869 -54.392 1.00 61.03 236 SER A C 1
ATOM 1858 O O . SER A 1 236 ? -27.506 8.037 -53.504 1.00 61.03 236 SER A O 1
ATOM 1860 N N . VAL A 1 237 ? -28.242 9.373 -55.210 1.00 62.88 237 VAL A N 1
ATOM 1861 C CA . VAL A 1 237 ? -29.649 8.985 -55.389 1.00 62.88 237 VAL A CA 1
ATOM 1862 C C . VAL A 1 237 ? -29.784 7.537 -55.843 1.00 62.88 237 VAL A C 1
ATOM 1864 O O . VAL A 1 237 ? -28.938 7.107 -56.659 1.00 62.88 237 VAL A O 1
#

Foldseek 3Di:
DVVVVVVVVVVVPPPDDPDDCDPVNVVVVVVVVVVVVVVVVVVVVVVVVVVVVVVVVVVVVVVVVVVVVVVVVVVVVVVVVVVVVVVVVVVVVVVVVVVVPDDPDDPPCPPPPDDDPPDDLVCPLQQQQAADVCLVVVDDPCPPNDSHHNDPVSHQHRDPPPDDRPDRDDDDPPPDDDPDPPDDPDDDDDDDDDDDPDDDDDDDDDDDDDDDDDDDDDDDDDDDDDDDDDDDDDDDD

InterPro domains:
  IPR000571 Zinc finger, CCCH-type [PF00642] (127-151)
  IPR000571 Zinc finger, CCCH-type [PS50103] (126-153)
  IPR000571 Zinc finger, CCCH-type [SM00356] (126-152)
  IPR036855 Zinc finger, CCCH-type superfamily [SSF90229] (124-156)
  IPR045877 RNA-binding protein ZFP36-like [PTHR12547] (40-169)

Secondary structure (DSSP, 8-state):
-HHHHHHHHHHHH-SS------HHHHHHHHHHHHHHHHHHHHHHHHHHHHHHHHHHHHHHHHHHHHHHHHHHHHHHHHHHHHHHHHHHHHHHHHHHHHHHHS-SSS--S-STT-PPTT--GGGGGGTT-SB-HHHHTT--TTGGG-SSBSSTTT-PPPPPTTPPTT---PPPPTTPPP----S---PPPPPPPP------------------PPPPPPPP--PPPPP-PPP-PPPP-